Protein 1I1H (pdb70)

Sequence (209 aa):
PEYDYIRDGNAIYERSFAIIRAEADLSRFSEEEADLAVRMVHACGSVEATRQFVFSPDFVSSARAALKAGAPILCDAEMVAHGVTRARLPAGNEVICTLRDPRTPALAAEIGNTRSAAALKLWSERLAGSVVAIGNAPTALFFLLEMLRDGAPKPAAILGMPVGFVGAAESKDALAENSYGVPFAIVRGRLGGSAMTAAALNSLARPGL

Organism: Sinorhizobium sp. (NCBI:txid42445)

Foldseek 3Di:
DDDDDDDDVVVVLVVLLVVLVVPADCPVDDPQVVLLLSLLCSLVVNSCLSVQKDWFPCQLVLALVQQQVQAAEEELDVLLLVLADCVLGNPSHHHHHCLVPPCQVVLCVVVPHHSSQSSCVVCQPRQAQHEYFYQADLSNLVSVQVCLVVPGHHYSEYELQHAADPRSQVSVVVCVVCVNPHIYIYRHDRGGHSSSRSSSVSCSRHNDD

Secondary structure (DSSP, 8-state):
--------HHHHHHHHHHHHHHHS--SSS-HHHHHHHHHHHHHHT-SSGGGTEEE-TTHHHHHHHHTTTT--EEESSHHHHTTS-GGG-TT---EE--TT-TTHHHHHHHHTS-HHHHGGGGGTTS-TT-EEEESS-HHHHHHHHHHHHTT----SEEEE----SSSHHHHHHHHHH--TT---EEE-SS---HHHHHHHHHHHTSS--

B-factor: mean 17.95, std 9.75, range [0.66, 62.28]

Radius of gyration: 16.97 Å; Cα contacts (8 Å, |Δi|>4): 438; chains: 1; bounding box: 49×36×52 Å

Structure (mmCIF, N/CA/C/O backbone):
data_1I1H
#
_entry.id   1I1H
#
_cell.length_a   90.100
_cell.length_b   36.600
_cell.length_c   60.300
_cell.angle_alpha   90.00
_cell.angle_beta   113.80
_cell.angle_gamma   90.00
#
_symmetry.space_group_name_H-M   'C 1 2 1'
#
loop_
_entity.id
_entity.type
_entity.pdbx_description
1 polymer 'PRECORRIN-8X METHYLMUTASE'
2 non-polymer 'HYDROGENOBYRINIC ACID'
3 water water
#
loop_
_atom_site.group_PDB
_atom_site.id
_atom_site.type_symbol
_atom_site.label_atom_id
_atom_site.label_alt_id
_atom_site.label_comp_id
_atom_site.label_asym_id
_atom_site.label_entity_id
_atom_site.label_seq_id
_atom_site.pdbx_PDB_ins_code
_atom_site.Cartn_x
_atom_site.Cartn_y
_atom_site.Cartn_z
_atom_site.occupancy
_atom_site.B_iso_or_equiv
_atom_site.auth_seq_id
_atom_site.auth_comp_id
_atom_site.auth_asym_id
_atom_site.auth_atom_id
_atom_site.pdbx_PDB_model_num
ATOM 1 N N . PRO A 1 11 ? 65.119 18.502 25.225 1.00 33.75 2 PRO A N 1
ATOM 2 C CA . PRO A 1 11 ? 65.587 17.720 24.077 1.00 31.35 2 PRO A CA 1
ATOM 3 C C . PRO A 1 11 ? 66.416 18.543 23.091 1.00 29.45 2 PRO A C 1
ATOM 4 O O . PRO A 1 11 ? 66.480 19.770 23.161 1.00 27.55 2 PRO A O 1
ATOM 8 N N . GLU A 1 12 ? 67.049 17.848 22.166 1.00 29.32 3 GLU A N 1
ATOM 9 C CA . GLU A 1 12 ? 67.835 18.510 21.157 1.00 31.34 3 GLU A CA 1
ATOM 10 C C . GLU A 1 12 ? 67.329 17.993 19.826 1.00 26.11 3 GLU A C 1
ATOM 11 O O . GLU A 1 12 ? 67.539 16.822 19.502 1.00 30.47 3 GLU A O 1
ATOM 17 N N . TYR A 1 13 ? 66.660 18.855 19.062 1.00 18.41 4 TYR A N 1
ATOM 18 C CA . TYR A 1 13 ? 66.122 18.461 17.768 1.00 16.91 4 TYR A CA 1
ATOM 19 C C . TYR A 1 13 ? 67.131 18.525 16.631 1.00 14.69 4 TYR A C 1
ATOM 20 O O . TYR A 1 13 ? 67.688 19.573 16.368 1.00 15.18 4 TYR A O 1
ATOM 29 N N . ASP A 1 14 ? 67.340 17.405 15.946 1.00 17.36 5 ASP A N 1
ATOM 30 C CA . ASP A 1 14 ? 68.293 17.333 14.838 1.00 25.97 5 ASP A CA 1
ATOM 31 C C . ASP A 1 14 ? 67.630 17.355 13.439 1.00 25.22 5 ASP A C 1
ATOM 32 O O . ASP A 1 14 ? 67.991 16.581 12.545 1.00 29.89 5 ASP A O 1
ATOM 37 N N . TYR A 1 15 ? 66.686 18.271 13.240 1.00 20.62 6 TYR A N 1
ATOM 38 C CA . TYR A 1 15 ? 65.979 18.362 11.966 1.00 15.20 6 TYR A CA 1
ATOM 39 C C . TYR A 1 15 ? 66.611 19.309 10.947 1.00 16.28 6 TYR A C 1
ATOM 40 O O . TYR A 1 15 ? 67.333 20.236 11.311 1.00 17.21 6 TYR A O 1
ATOM 49 N N . ILE A 1 16 ? 66.299 19.083 9.671 1.00 18.53 7 ILE A N 1
ATOM 50 C CA . ILE A 1 16 ? 66.811 19.912 8.577 1.00 13.19 7 ILE A CA 1
ATOM 51 C C . ILE A 1 16 ? 66.118 21.278 8.534 1.00 14.20 7 ILE A C 1
ATOM 52 O O . ILE A 1 16 ? 64.893 21.372 8.556 1.00 14.81 7 ILE A O 1
ATOM 57 N N . ARG A 1 17 ? 66.924 22.327 8.445 1.00 13.78 8 ARG A N 1
ATOM 58 C CA . ARG A 1 17 ? 66.453 23.701 8.415 1.00 17.24 8 ARG A CA 1
ATOM 59 C C . ARG A 1 17 ? 66.714 24.400 7.079 1.00 19.31 8 ARG A C 1
ATOM 60 O O . ARG A 1 17 ? 66.724 25.625 7.026 1.00 22.74 8 ARG A O 1
ATOM 68 N N . ASP A 1 18 ? 66.929 23.643 6.009 1.00 19.59 9 ASP A N 1
ATOM 69 C CA . ASP A 1 18 ? 67.198 24.235 4.698 1.00 18.83 9 ASP A CA 1
ATOM 70 C C . ASP A 1 18 ? 66.163 23.780 3.686 1.00 16.13 9 ASP A C 1
ATOM 71 O O . ASP A 1 18 ? 66.204 22.651 3.210 1.00 14.39 9 ASP A O 1
ATOM 76 N N . GLY A 1 19 ? 65.240 24.678 3.363 1.00 14.06 10 GLY A N 1
ATOM 77 C CA . GLY A 1 19 ? 64.182 24.391 2.407 1.00 19.82 10 GLY A CA 1
ATOM 78 C C . GLY A 1 19 ? 64.595 23.723 1.095 1.00 20.89 10 GLY A C 1
ATOM 79 O O . GLY A 1 19 ? 63.962 22.732 0.678 1.00 18.09 10 GLY A O 1
ATOM 80 N N . ASN A 1 20 ? 65.631 24.238 0.429 1.00 15.66 11 ASN A N 1
ATOM 81 C CA . ASN A 1 20 ? 66.042 23.625 -0.827 1.00 14.05 11 ASN A CA 1
ATOM 82 C C . ASN A 1 20 ? 66.578 22.243 -0.534 1.00 11.78 11 ASN A C 1
ATOM 83 O O . ASN A 1 20 ? 66.425 21.323 -1.336 1.00 10.53 11 ASN A O 1
ATOM 88 N N . ALA A 1 21 ? 67.202 22.082 0.622 1.00 12.11 12 ALA A N 1
ATOM 89 C CA . ALA A 1 21 ? 67.686 20.762 0.981 1.00 15.37 12 ALA A CA 1
ATOM 90 C C . ALA A 1 21 ? 66.406 19.931 1.098 1.00 14.52 12 ALA A C 1
ATOM 91 O O . ALA A 1 21 ? 66.249 18.888 0.451 1.00 13.66 12 ALA A O 1
ATOM 93 N N . ILE A 1 22 ? 65.476 20.434 1.902 1.00 15.09 13 ILE A N 1
ATOM 94 C CA . ILE A 1 22 ? 64.196 19.773 2.101 1.00 16.69 13 ILE A CA 1
ATOM 95 C C . ILE A 1 22 ? 63.566 19.447 0.759 1.00 21.17 13 ILE A C 1
ATOM 96 O O . ILE A 1 22 ? 63.083 18.323 0.541 1.00 19.34 13 ILE A O 1
ATOM 101 N N . TYR A 1 23 ? 63.567 20.449 -0.129 1.00 23.75 14 TYR A N 1
ATOM 102 C CA . TYR A 1 23 ? 63.001 20.324 -1.476 1.00 23.81 14 TYR A CA 1
ATOM 103 C C . TYR A 1 23 ? 63.705 19.243 -2.246 1.00 24.18 14 TYR A C 1
ATOM 104 O O . TYR A 1 23 ? 63.055 18.417 -2.886 1.00 22.54 14 TYR A O 1
ATOM 113 N N . GLU A 1 24 ? 65.035 19.244 -2.169 1.00 20.83 15 GLU A N 1
ATOM 114 C CA . GLU A 1 24 ? 65.846 18.242 -2.848 1.00 18.79 15 GLU A CA 1
ATOM 115 C C . GLU A 1 24 ? 65.539 16.796 -2.420 1.00 15.01 15 GLU A C 1
ATOM 116 O O . GLU A 1 24 ? 65.348 15.937 -3.276 1.00 23.20 15 GLU A O 1
ATOM 122 N N . ARG A 1 25 ? 65.478 16.538 -1.112 1.00 11.13 16 ARG A N 1
ATOM 123 C CA . ARG A 1 25 ? 65.187 15.201 -0.579 1.00 11.15 16 ARG A CA 1
ATOM 124 C C . ARG A 1 25 ? 63.680 14.843 -0.621 1.00 9.62 16 ARG A C 1
ATOM 125 O O . ARG A 1 25 ? 63.323 13.647 -0.545 1.00 7.94 16 ARG A O 1
ATOM 133 N N . SER A 1 26 ? 62.817 15.870 -0.727 1.00 6.66 17 SER A N 1
ATOM 134 C CA . SER A 1 26 ? 61.359 15.674 -0.821 1.00 10.76 17 SER A CA 1
ATOM 135 C C . SER A 1 26 ? 61.046 15.098 -2.196 1.00 13.34 17 SER A C 1
ATOM 136 O O . SER A 1 26 ? 60.515 13.990 -2.309 1.00 9.49 17 SER A O 1
ATOM 139 N N . PHE A 1 27 ? 61.369 15.866 -3.237 1.00 14.18 18 PHE A N 1
ATOM 140 C CA . PHE A 1 27 ? 61.177 15.413 -4.613 1.00 15.25 18 PHE A CA 1
ATOM 141 C C . PHE A 1 27 ? 61.945 14.089 -4.791 1.00 15.92 18 PHE A C 1
ATOM 142 O O . PHE A 1 27 ? 61.489 13.164 -5.460 1.00 18.24 18 PHE A O 1
ATOM 150 N N . ALA A 1 28 ? 63.116 14.003 -4.179 1.00 15.32 19 ALA A N 1
ATOM 151 C CA . ALA A 1 28 ? 63.898 12.776 -4.237 1.00 17.18 19 ALA A CA 1
ATOM 152 C C . ALA A 1 28 ? 63.089 11.584 -3.671 1.00 16.69 19 ALA A C 1
ATOM 153 O O . ALA A 1 28 ? 62.863 10.602 -4.388 1.00 17.75 19 ALA A O 1
ATOM 155 N N . ILE A 1 29 ? 62.661 11.658 -2.406 1.00 12.53 20 ILE A N 1
ATOM 156 C CA . ILE A 1 29 ? 61.882 10.562 -1.816 1.00 14.93 20 ILE A CA 1
ATOM 157 C C . ILE A 1 29 ? 60.722 10.145 -2.747 1.00 17.30 20 ILE A C 1
ATOM 158 O O . ILE A 1 29 ? 60.500 8.947 -3.024 1.00 15.37 20 ILE A O 1
ATOM 163 N N . ILE A 1 30 ? 59.976 11.142 -3.220 1.00 17.73 21 ILE A N 1
ATOM 164 C CA . ILE A 1 30 ? 58.832 10.895 -4.092 1.00 17.81 21 ILE A CA 1
ATOM 165 C C . ILE A 1 30 ? 59.198 10.100 -5.355 1.00 18.91 21 ILE A C 1
ATOM 166 O O . ILE A 1 30 ? 58.634 9.038 -5.603 1.00 20.85 21 ILE A O 1
ATOM 171 N N . ARG A 1 31 ? 60.134 10.630 -6.148 1.00 18.48 22 ARG A N 1
ATOM 172 C CA . ARG A 1 31 ? 60.579 9.995 -7.395 1.00 15.63 22 ARG A CA 1
ATOM 173 C C . ARG A 1 31 ? 60.906 8.557 -7.114 1.00 15.03 22 ARG A C 1
ATOM 174 O O . ARG A 1 31 ? 60.648 7.651 -7.926 1.00 16.44 22 ARG A O 1
ATOM 182 N N . ALA A 1 32 ? 61.482 8.375 -5.936 1.00 17.01 23 ALA A N 1
ATOM 183 C CA . ALA A 1 32 ? 61.894 7.076 -5.466 1.00 13.18 23 ALA A CA 1
ATOM 184 C C . ALA A 1 32 ? 60.706 6.189 -5.111 1.00 15.26 23 ALA A C 1
ATOM 185 O O . ALA A 1 32 ? 60.832 4.965 -5.069 1.00 18.20 23 ALA A O 1
ATOM 187 N N . GLU A 1 33 ? 59.548 6.793 -4.886 1.00 11.87 24 GLU A N 1
ATOM 188 C CA . GLU A 1 33 ? 58.378 6.021 -4.507 1.00 13.75 24 GLU A CA 1
ATOM 189 C C . GLU A 1 33 ? 57.216 5.987 -5.511 1.00 14.23 24 GLU A C 1
ATOM 190 O O . GLU A 1 33 ? 56.593 4.946 -5.714 1.00 14.00 24 GLU A O 1
ATOM 196 N N . ALA A 1 34 ? 56.915 7.111 -6.142 1.00 15.38 25 ALA A N 1
ATOM 197 C CA . ALA A 1 34 ? 55.811 7.129 -7.088 1.00 17.02 25 ALA A CA 1
ATOM 198 C C . ALA A 1 34 ? 56.177 6.488 -8.412 1.00 17.73 25 ALA A C 1
ATOM 199 O O . ALA A 1 34 ? 57.267 6.695 -8.936 1.00 21.24 25 ALA A O 1
ATOM 201 N N . ASP A 1 35 ? 55.254 5.701 -8.948 1.00 20.81 26 ASP A N 1
ATOM 202 C CA . ASP A 1 35 ? 55.438 5.042 -10.240 1.00 25.78 26 ASP A CA 1
ATOM 203 C C . ASP A 1 35 ? 54.979 6.061 -11.287 1.00 21.56 26 ASP A C 1
ATOM 204 O O . ASP A 1 35 ? 53.789 6.345 -11.384 1.00 22.88 26 ASP A O 1
ATOM 209 N N . LEU A 1 36 ? 55.914 6.613 -12.059 1.00 15.72 27 LEU A N 1
ATOM 210 C CA . LEU A 1 36 ? 55.583 7.616 -13.078 1.00 14.78 27 LEU A CA 1
ATOM 211 C C . LEU A 1 36 ? 55.867 7.173 -14.505 1.00 13.42 27 LEU A C 1
ATOM 212 O O . LEU A 1 36 ? 56.260 7.991 -15.322 1.00 11.20 27 LEU A O 1
ATOM 217 N N . SER A 1 37 ? 55.644 5.907 -14.825 1.00 18.35 28 SER A N 1
ATOM 218 C CA . SER A 1 37 ? 55.962 5.425 -16.161 1.00 23.39 28 SER A CA 1
ATOM 219 C C . SER A 1 37 ? 55.152 5.955 -17.344 1.00 25.65 28 SER A C 1
ATOM 220 O O . SER A 1 37 ? 55.727 6.442 -18.327 1.00 25.91 28 SER A O 1
ATOM 223 N N . ARG A 1 38 ? 53.832 5.870 -17.262 1.00 25.25 29 ARG A N 1
ATOM 224 C CA . ARG A 1 38 ? 53.008 6.316 -18.371 1.00 29.80 29 ARG A CA 1
ATOM 225 C C . ARG A 1 38 ? 53.044 7.821 -18.580 1.00 30.83 29 ARG A C 1
ATOM 226 O O . ARG A 1 38 ? 52.546 8.330 -19.584 1.00 34.21 29 ARG A O 1
ATOM 234 N N . PHE A 1 39 ? 53.629 8.542 -17.637 1.00 26.94 30 PHE A N 1
ATOM 235 C CA . PHE A 1 39 ? 53.687 9.985 -17.770 1.00 24.23 30 PHE A CA 1
ATOM 236 C C . PHE A 1 39 ? 54.793 10.497 -18.700 1.00 22.46 30 PHE A C 1
ATOM 237 O O . PHE A 1 39 ? 55.906 9.953 -18.772 1.00 24.32 30 PHE A O 1
ATOM 245 N N . SER A 1 40 ? 54.432 11.562 -19.412 1.00 20.32 31 SER A N 1
ATOM 246 C CA . SER A 1 40 ? 55.298 12.253 -20.335 1.00 15.28 31 SER A CA 1
ATOM 247 C C . SER A 1 40 ? 56.377 12.928 -19.519 1.00 16.37 31 SER A C 1
ATOM 248 O O . SER A 1 40 ? 56.116 13.553 -18.501 1.00 11.72 31 SER A O 1
ATOM 251 N N . GLU A 1 41 ? 57.604 12.795 -19.975 1.00 24.37 32 GLU A N 1
ATOM 252 C CA . GLU A 1 41 ? 58.712 13.395 -19.266 1.00 31.07 32 GLU A CA 1
ATOM 253 C C . GLU A 1 41 ? 58.311 14.756 -18.704 1.00 30.21 32 GLU A C 1
ATOM 254 O O . GLU A 1 41 ? 58.838 15.180 -17.6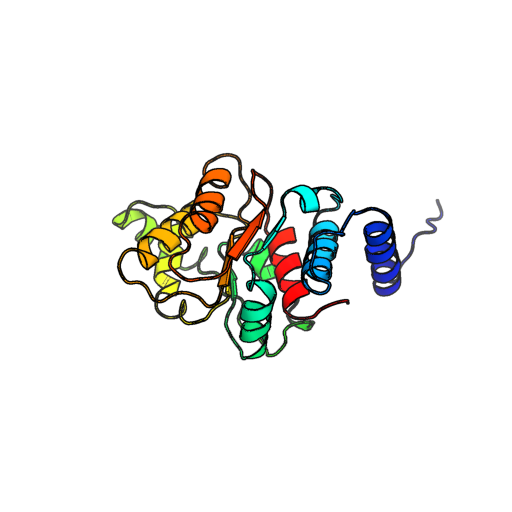85 1.00 31.40 32 GLU A O 1
ATOM 260 N N . GLU A 1 42 ? 57.365 15.426 -19.355 1.00 31.16 33 GLU A N 1
ATOM 261 C CA . GLU A 1 42 ? 56.916 16.731 -18.886 1.00 30.52 33 GLU A CA 1
ATOM 262 C C . GLU A 1 42 ? 55.738 16.617 -17.926 1.00 27.26 33 GLU A C 1
ATOM 263 O O . GLU A 1 42 ? 55.621 17.398 -16.989 1.00 28.08 33 GLU A O 1
ATOM 269 N N . GLU A 1 43 ? 54.857 15.652 -18.163 1.00 24.62 34 GLU A N 1
ATOM 270 C CA . GLU A 1 43 ? 53.690 15.469 -17.309 1.00 20.82 34 GLU A CA 1
ATOM 271 C C . GLU A 1 43 ? 54.188 14.980 -15.953 1.00 21.31 34 GLU A C 1
ATOM 272 O O . GLU A 1 43 ? 53.638 15.323 -14.905 1.00 12.27 34 GLU A O 1
ATOM 278 N N . ALA A 1 44 ? 55.251 14.181 -15.986 1.00 25.63 35 ALA A N 1
ATOM 279 C CA . ALA A 1 44 ? 55.828 13.621 -14.774 1.00 25.69 35 ALA A CA 1
ATOM 280 C C . ALA A 1 44 ? 56.032 14.721 -13.751 1.00 23.41 35 ALA A C 1
ATOM 281 O O . ALA A 1 44 ? 55.539 14.636 -12.633 1.00 22.55 35 ALA A O 1
ATOM 283 N N . ASP A 1 45 ? 56.770 15.751 -14.154 1.00 22.68 36 ASP A N 1
ATOM 284 C CA . ASP A 1 45 ? 57.039 16.895 -13.309 1.00 22.63 36 ASP A CA 1
ATOM 285 C C . ASP A 1 45 ? 55.716 17.157 -12.593 1.00 23.98 36 ASP A C 1
ATOM 286 O O . ASP A 1 45 ? 55.631 17.020 -11.373 1.00 28.20 36 ASP A O 1
ATOM 291 N N . LEU A 1 46 ? 54.681 17.491 -13.367 1.00 18.09 37 LEU A N 1
ATOM 292 C CA . LEU A 1 46 ? 53.335 17.733 -12.836 1.00 13.70 37 LEU A CA 1
ATOM 293 C C . LEU A 1 46 ? 52.996 16.686 -11.772 1.00 14.69 37 LEU A C 1
ATOM 294 O O . LEU A 1 46 ? 52.690 17.000 -10.631 1.00 15.99 37 LEU A O 1
ATOM 299 N N . ALA A 1 47 ? 53.052 15.431 -12.161 1.00 12.18 38 ALA A N 1
ATOM 300 C CA . ALA A 1 47 ? 52.730 14.375 -11.233 1.00 19.68 38 ALA A CA 1
ATOM 301 C C . ALA A 1 47 ? 53.429 14.485 -9.870 1.00 20.29 38 ALA A C 1
ATOM 302 O O . ALA A 1 47 ? 52.758 14.491 -8.822 1.00 22.68 38 ALA A O 1
ATOM 304 N N . VAL A 1 48 ? 54.761 14.594 -9.891 1.00 17.02 39 VAL A N 1
ATOM 305 C CA . VAL A 1 48 ? 55.570 14.651 -8.666 1.00 15.77 39 VAL A CA 1
ATOM 306 C C . VAL A 1 48 ? 55.327 15.829 -7.714 1.00 16.26 39 VAL A C 1
ATOM 307 O O . VAL A 1 48 ? 55.378 15.644 -6.521 1.00 15.22 39 VAL A O 1
ATOM 311 N N . ARG A 1 49 ? 55.071 17.032 -8.200 1.00 15.67 40 ARG A N 1
ATOM 312 C CA . ARG A 1 49 ? 54.794 18.129 -7.274 1.00 16.19 40 ARG A CA 1
ATOM 313 C C . ARG A 1 49 ? 53.398 17.904 -6.712 1.00 9.70 40 ARG A C 1
ATOM 314 O O . ARG A 1 49 ? 53.127 18.192 -5.538 1.00 8.38 40 ARG A O 1
ATOM 322 N N . MET A 1 50 ? 52.499 17.441 -7.583 1.00 10.00 41 MET A N 1
ATOM 323 C CA . MET A 1 50 ? 51.101 17.186 -7.208 1.00 12.62 41 MET A CA 1
ATOM 324 C C . MET A 1 50 ? 51.138 16.251 -6.027 1.00 13.03 41 MET A C 1
ATOM 325 O O . MET A 1 50 ? 50.469 16.466 -5.012 1.00 5.68 41 MET A O 1
ATOM 330 N N . VAL A 1 51 ? 51.946 15.210 -6.199 1.00 14.19 42 VAL A N 1
ATOM 331 C CA . VAL A 1 51 ? 52.158 14.208 -5.192 1.00 11.12 42 VAL A CA 1
ATOM 332 C C . VAL A 1 51 ? 52.849 14.920 -4.044 1.00 9.01 42 VAL A C 1
ATOM 333 O O . VAL A 1 51 ? 52.576 14.662 -2.864 1.00 4.36 42 VAL A O 1
ATOM 337 N N . HIS A 1 52 ? 53.746 15.832 -4.383 1.00 10.11 43 HIS A N 1
ATOM 338 C CA . HIS A 1 52 ? 54.464 16.550 -3.340 1.00 8.24 43 HIS A CA 1
ATOM 339 C C . HIS A 1 52 ? 53.457 17.251 -2.502 1.00 2.08 43 HIS A C 1
ATOM 340 O O . HIS A 1 52 ? 53.291 16.919 -1.355 1.00 3.95 43 HIS A O 1
ATOM 347 N N . ALA A 1 53 ? 52.759 18.204 -3.108 1.00 5.55 44 ALA A N 1
ATOM 348 C CA . ALA A 1 53 ? 51.754 19.003 -2.398 1.00 11.51 44 ALA A CA 1
ATOM 349 C C . ALA A 1 53 ? 50.769 18.216 -1.529 1.00 13.20 44 ALA A C 1
ATOM 350 O O . ALA A 1 53 ? 50.283 18.747 -0.506 1.00 6.11 44 ALA A O 1
ATOM 352 N N . CYS A 1 54 ? 50.483 16.965 -1.908 1.00 12.70 45 CYS A N 1
ATOM 353 C CA . CYS A 1 54 ? 49.530 16.188 -1.126 1.00 11.23 45 CYS A CA 1
ATOM 354 C C . CYS A 1 54 ? 50.124 15.129 -0.188 1.00 16.28 45 CYS A C 1
ATOM 355 O O . CYS A 1 54 ? 49.473 14.719 0.771 1.00 19.60 45 CYS A O 1
ATOM 358 N N . GLY A 1 55 ? 51.353 14.700 -0.440 1.00 15.19 46 GLY A N 1
ATOM 359 C CA . GLY A 1 55 ? 51.945 13.719 0.437 1.00 19.23 46 GLY A CA 1
ATOM 360 C C . GLY A 1 55 ? 51.455 12.325 0.136 1.00 22.46 46 GLY A C 1
ATOM 361 O O . GLY A 1 55 ? 51.748 11.373 0.863 1.00 24.77 46 GLY A O 1
ATOM 362 N N . SER A 1 56 ? 50.692 12.212 -0.942 1.00 22.29 47 SER A N 1
ATOM 363 C CA . SER A 1 56 ? 50.150 10.934 -1.388 1.00 20.49 47 SER A CA 1
ATOM 364 C C . SER A 1 56 ? 50.823 10.563 -2.687 1.00 19.77 47 SER A C 1
ATOM 365 O O . SER A 1 56 ? 50.671 11.244 -3.692 1.00 18.54 47 SER A O 1
ATOM 368 N N . VAL A 1 57 ? 51.566 9.469 -2.648 1.00 19.62 48 VAL A N 1
ATOM 369 C CA . VAL A 1 57 ? 52.291 8.970 -3.797 1.00 17.06 48 VAL A CA 1
ATOM 370 C C . VAL A 1 57 ? 51.360 8.305 -4.823 1.00 22.76 48 VAL A C 1
ATOM 371 O O . VAL A 1 57 ? 51.685 8.200 -5.998 1.00 23.73 48 VAL A O 1
ATOM 375 N N . GLU A 1 58 ? 50.174 7.921 -4.374 1.00 22.82 49 GLU A N 1
ATOM 376 C CA . GLU A 1 58 ? 49.183 7.256 -5.209 1.00 24.46 49 GLU A CA 1
ATOM 377 C C . GLU A 1 58 ? 48.293 8.133 -6.065 1.00 23.11 49 GLU A C 1
ATOM 378 O O . GLU A 1 58 ? 47.766 7.651 -7.060 1.00 18.91 49 GLU A O 1
ATOM 384 N N . ALA A 1 59 ? 48.090 9.391 -5.670 1.00 20.02 50 ALA A N 1
ATOM 385 C CA . ALA A 1 59 ? 47.211 10.285 -6.426 1.00 14.24 50 ALA A CA 1
ATOM 386 C C . ALA A 1 59 ? 47.439 10.039 -7.908 1.00 12.46 50 ALA A C 1
ATOM 387 O O . ALA A 1 59 ? 46.489 9.956 -8.695 1.00 8.49 50 ALA A O 1
ATOM 389 N N . THR A 1 60 ? 48.721 9.905 -8.256 1.00 10.67 51 THR A N 1
ATOM 390 C CA . THR A 1 60 ? 49.170 9.648 -9.619 1.00 12.79 51 THR A CA 1
ATOM 391 C C . THR A 1 60 ? 48.229 8.674 -10.336 1.00 15.33 51 THR A C 1
ATOM 392 O O . THR A 1 60 ? 48.029 8.767 -11.567 1.00 12.50 51 THR A O 1
ATOM 396 N N . ARG A 1 61 ? 47.682 7.739 -9.549 1.00 14.39 52 ARG A N 1
ATOM 397 C CA . ARG A 1 61 ? 46.767 6.714 -10.032 1.00 18.18 52 ARG A CA 1
ATOM 398 C C . ARG A 1 61 ? 45.585 7.335 -10.749 1.00 18.96 52 ARG A C 1
ATOM 399 O O . ARG A 1 61 ? 45.080 6.774 -11.723 1.00 20.62 52 ARG A O 1
ATOM 407 N N . GLN A 1 62 ? 45.149 8.495 -10.268 1.00 19.09 53 GLN A N 1
ATOM 408 C CA . GLN A 1 62 ? 43.996 9.180 -10.840 1.00 16.64 53 GLN A CA 1
ATOM 409 C C . GLN A 1 62 ? 44.308 10.307 -11.840 1.00 15.92 53 GLN A C 1
ATOM 410 O O . GLN A 1 62 ? 43.443 10.717 -12.612 1.00 9.04 53 GLN A O 1
ATOM 416 N N . PHE A 1 63 ? 45.543 10.798 -11.841 1.00 17.47 54 PHE A N 1
ATOM 417 C CA . PHE A 1 63 ? 45.930 11.870 -12.753 1.00 17.91 54 PHE A CA 1
ATOM 418 C C . PHE A 1 63 ? 45.587 11.499 -14.205 1.00 16.04 54 PHE A C 1
ATOM 419 O O . PHE A 1 63 ? 45.726 10.342 -14.621 1.00 17.05 54 PHE A O 1
ATOM 427 N N . VAL A 1 64 ? 45.145 12.479 -14.980 1.00 16.36 55 VAL A N 1
ATOM 428 C CA . VAL A 1 64 ? 44.777 12.232 -16.363 1.00 15.76 55 VAL A CA 1
ATOM 429 C C . VAL A 1 64 ? 44.908 13.506 -17.175 1.00 17.97 55 VAL A C 1
ATOM 430 O O . VAL A 1 64 ? 44.183 14.478 -16.928 1.00 20.39 55 VAL A O 1
ATOM 434 N N . PHE A 1 65 ? 45.817 13.504 -18.149 1.00 13.79 56 PHE A N 1
ATOM 435 C CA . PHE A 1 65 ? 46.040 14.689 -18.984 1.00 10.56 56 PHE A CA 1
ATOM 436 C C . PHE A 1 65 ? 45.712 14.453 -20.468 1.00 4.00 56 PHE A C 1
ATOM 437 O O . PHE A 1 65 ? 46.225 13.522 -21.080 1.00 4.39 56 PHE A O 1
ATOM 445 N N . SER A 1 66 ? 44.855 15.294 -21.044 1.00 2.96 57 SER A N 1
ATOM 446 C CA . SER A 1 66 ? 44.500 15.181 -22.456 1.00 1.72 57 SER A CA 1
ATOM 447 C C . SER A 1 66 ? 45.783 15.333 -23.256 1.00 3.23 57 SER A C 1
ATOM 448 O O . SER A 1 66 ? 46.611 16.182 -22.936 1.00 4.48 57 SER A O 1
ATOM 451 N N . PRO A 1 67 ? 45.949 14.536 -24.323 1.00 4.04 58 PRO A N 1
ATOM 452 C CA . PRO A 1 67 ? 47.112 14.521 -25.208 1.00 7.44 58 PRO A CA 1
ATOM 453 C C . PRO A 1 67 ? 48.015 15.735 -25.180 1.00 13.47 58 PRO A C 1
ATOM 454 O O . PRO A 1 67 ? 49.228 15.611 -25.004 1.00 12.69 58 PRO A O 1
ATOM 458 N N . ASP A 1 68 ? 47.413 16.909 -25.357 1.00 19.35 59 ASP A N 1
ATOM 459 C CA . ASP A 1 68 ? 48.173 18.140 -25.389 1.00 20.23 59 ASP A CA 1
ATOM 460 C C . ASP A 1 68 ? 47.992 19.112 -24.241 1.00 21.73 59 ASP A C 1
ATOM 461 O O . ASP A 1 68 ? 48.478 20.229 -24.310 1.00 21.26 59 ASP A O 1
ATOM 466 N N . PHE A 1 69 ? 47.336 18.688 -23.169 1.00 22.29 60 PHE A N 1
ATOM 467 C CA . PHE A 1 69 ? 47.128 19.583 -22.025 1.00 25.67 60 PHE A CA 1
ATOM 468 C C . PHE A 1 69 ? 48.371 20.332 -21.568 1.00 14.87 60 PHE A C 1
ATOM 469 O O . PHE A 1 69 ? 48.383 21.564 -21.572 1.00 13.28 60 PHE A O 1
ATOM 477 N N . VAL A 1 70 ? 49.389 19.590 -21.137 1.00 7.08 61 VAL A N 1
ATOM 478 C CA . VAL A 1 70 ? 50.629 20.208 -20.688 1.00 4.18 61 VAL A CA 1
ATOM 479 C C . VAL A 1 70 ? 51.162 21.142 -21.761 1.00 3.11 61 VAL A C 1
ATOM 480 O O . VAL A 1 70 ? 51.256 22.353 -21.556 1.00 0.66 61 VAL A O 1
ATOM 484 N N . SER A 1 71 ? 51.477 20.590 -22.923 1.00 9.49 62 SER A N 1
ATOM 485 C CA . SER A 1 71 ? 52.015 21.399 -24.008 1.00 11.95 62 SER A CA 1
ATOM 486 C C . SER A 1 71 ? 51.254 22.710 -24.222 1.00 13.80 62 SER A C 1
ATOM 487 O O . SER A 1 71 ? 51.825 23.784 -24.053 1.00 12.30 62 SER A O 1
ATOM 490 N N . SER A 1 72 ? 49.970 22.626 -24.581 1.00 10.63 63 SER A N 1
ATOM 491 C CA . SER A 1 72 ? 49.199 23.837 -24.825 1.00 10.97 63 SER A CA 1
ATOM 492 C C . SER A 1 72 ? 49.002 24.792 -23.638 1.00 5.61 63 SER A C 1
ATOM 493 O O . SER A 1 72 ? 48.934 26.006 -23.866 1.00 6.21 63 SER A O 1
ATOM 496 N N . ALA A 1 73 ? 48.925 24.298 -22.399 1.00 6.37 64 ALA A N 1
ATOM 497 C CA . ALA A 1 73 ? 48.801 25.219 -21.242 1.00 7.98 64 ALA A CA 1
ATOM 498 C C . ALA A 1 73 ? 50.185 25.808 -20.913 1.00 10.47 64 ALA A C 1
ATOM 499 O O . ALA A 1 73 ? 50.332 27.009 -20.693 1.00 14.11 64 ALA A O 1
ATOM 501 N N . ARG A 1 74 ? 51.199 24.951 -20.864 1.00 15.01 65 ARG A N 1
ATOM 502 C CA . ARG A 1 74 ? 52.561 25.403 -20.602 1.00 14.34 65 ARG A CA 1
ATOM 503 C C . ARG A 1 74 ? 52.901 26.348 -21.771 1.00 15.69 65 ARG A C 1
ATOM 504 O O . ARG A 1 74 ? 53.699 27.279 -21.650 1.00 13.26 65 ARG A O 1
ATOM 512 N N . ALA A 1 75 ? 52.254 26.100 -22.906 1.00 20.23 66 ALA A N 1
ATOM 513 C CA . ALA A 1 75 ? 52.440 26.905 -24.109 1.00 17.39 66 ALA A CA 1
ATOM 514 C C . ALA A 1 75 ? 51.885 28.281 -23.846 1.00 14.37 66 ALA A C 1
ATOM 515 O O . ALA A 1 75 ? 52.553 29.290 -24.079 1.00 17.29 66 ALA A O 1
ATOM 517 N N . ALA A 1 76 ? 50.646 28.296 -23.360 1.00 14.10 67 ALA A N 1
ATOM 518 C CA . ALA A 1 76 ? 49.920 29.524 -23.029 1.00 18.51 67 ALA A CA 1
ATOM 519 C C . ALA A 1 76 ? 50.426 30.230 -21.770 1.00 21.13 67 ALA A C 1
ATOM 520 O O . ALA A 1 76 ? 50.589 31.446 -21.758 1.00 20.79 67 ALA A O 1
ATOM 522 N N . LEU A 1 77 ? 50.665 29.460 -20.713 1.00 22.26 68 LEU A N 1
ATOM 523 C CA . LEU A 1 77 ? 51.117 30.022 -19.444 1.00 23.25 68 LEU A CA 1
ATOM 524 C C . LEU A 1 77 ? 52.470 30.659 -19.672 1.00 25.03 68 LEU A C 1
ATOM 525 O O . LEU A 1 77 ? 52.983 31.427 -18.845 1.00 22.20 68 LEU A O 1
ATOM 530 N N . LYS A 1 78 ? 53.040 30.336 -20.825 1.00 24.49 69 LYS A N 1
ATOM 531 C CA . LYS A 1 78 ? 54.327 30.875 -21.212 1.00 26.62 69 LYS A CA 1
ATOM 532 C C . LYS A 1 78 ? 54.082 32.118 -22.080 1.00 27.99 69 LYS A C 1
ATOM 533 O O . LYS A 1 78 ? 54.800 33.101 -21.963 1.00 30.11 69 LYS A O 1
ATOM 539 N N . ALA A 1 79 ? 53.051 32.078 -22.927 1.00 26.01 70 ALA A N 1
ATOM 540 C CA . ALA A 1 79 ? 52.725 33.208 -23.806 1.00 21.50 70 ALA A CA 1
ATOM 541 C C . ALA A 1 79 ? 51.890 34.250 -23.121 1.00 18.31 70 ALA A C 1
ATOM 542 O O . ALA A 1 79 ? 51.322 35.095 -23.799 1.00 18.14 70 ALA A O 1
ATOM 544 N N . GLY A 1 80 ? 51.791 34.154 -21.791 1.00 15.14 71 GLY A N 1
ATOM 545 C CA . GLY A 1 80 ? 51.026 35.108 -21.005 1.00 8.70 71 GLY A CA 1
ATOM 546 C C . GLY A 1 80 ? 49.685 34.657 -20.451 1.00 9.39 71 GLY A C 1
ATOM 547 O O . GLY A 1 80 ? 49.238 35.152 -19.416 1.00 12.30 71 GLY A O 1
ATOM 548 N N . ALA A 1 81 ? 49.039 33.724 -21.144 1.00 9.07 72 ALA A N 1
ATOM 549 C CA . ALA A 1 81 ? 47.725 33.198 -20.768 1.00 8.68 72 ALA A CA 1
ATOM 550 C C . ALA A 1 81 ? 47.425 33.157 -19.240 1.00 11.70 72 ALA A C 1
ATOM 551 O O . ALA A 1 81 ? 48.190 32.602 -18.453 1.00 4.92 72 ALA A O 1
ATOM 553 N N . PRO A 1 82 ? 46.277 33.728 -18.826 1.00 11.38 73 PRO A N 1
ATOM 554 C CA . PRO A 1 82 ? 45.790 33.827 -17.440 1.00 10.08 73 PRO A CA 1
ATOM 555 C C . PRO A 1 82 ? 45.227 32.559 -16.835 1.00 13.65 73 PRO A C 1
ATOM 556 O O . PRO A 1 82 ? 44.512 31.827 -17.526 1.00 14.28 73 PRO A O 1
ATOM 560 N N . ILE A 1 83 ? 45.533 32.302 -15.555 1.00 13.69 74 ILE A N 1
ATOM 561 C CA . ILE A 1 83 ? 44.993 31.119 -14.860 1.00 14.19 74 ILE A CA 1
ATOM 562 C C . ILE A 1 83 ? 43.649 31.579 -14.257 1.00 14.33 74 ILE A C 1
ATOM 563 O O . ILE A 1 83 ? 43.557 32.674 -13.703 1.00 17.70 74 ILE A O 1
ATOM 568 N N . LEU A 1 84 ? 42.602 30.770 -14.380 1.00 13.68 75 LEU A N 1
ATOM 569 C CA . LEU A 1 84 ? 41.320 31.150 -13.809 1.00 12.51 75 LEU A CA 1
ATOM 570 C C . LEU A 1 84 ? 40.926 30.148 -12.748 1.00 12.74 75 LEU A C 1
ATOM 571 O O . LEU A 1 84 ? 40.280 29.145 -13.009 1.00 10.57 75 LEU A O 1
ATOM 576 N N . CYS A 1 85 ? 41.344 30.446 -11.530 1.00 16.30 76 CYS A N 1
ATOM 577 C CA . CYS A 1 85 ? 41.093 29.615 -10.362 1.00 14.37 76 CYS A CA 1
ATOM 578 C C . CYS A 1 85 ? 39.634 29.673 -9.900 1.00 13.66 76 CYS A C 1
ATOM 579 O O . CYS A 1 85 ? 39.009 30.744 -9.882 1.00 10.26 76 CYS A O 1
ATOM 582 N N . ASP A 1 86 ? 39.103 28.514 -9.519 1.00 11.74 77 ASP A N 1
ATOM 583 C CA . ASP A 1 86 ? 37.725 28.417 -9.026 1.00 11.41 77 ASP A CA 1
ATOM 584 C C . ASP A 1 86 ? 37.704 28.637 -7.513 1.00 16.33 77 ASP A C 1
ATOM 585 O O . ASP A 1 86 ? 36.665 28.895 -6.932 1.00 17.73 77 ASP A O 1
ATOM 590 N N . ALA A 1 87 ? 38.874 28.534 -6.886 1.00 20.84 78 ALA A N 1
ATOM 591 C CA . ALA A 1 87 ? 39.021 28.747 -5.443 1.00 23.04 78 ALA A CA 1
ATOM 592 C C . ALA A 1 87 ? 40.159 29.731 -5.198 1.00 23.15 78 ALA A C 1
ATOM 593 O O . ALA A 1 87 ? 40.842 30.136 -6.137 1.00 22.14 78 ALA A O 1
ATOM 595 N N . GLU A 1 88 ? 40.352 30.116 -3.937 1.00 21.05 79 GLU A N 1
ATOM 596 C CA . GLU A 1 88 ? 41.420 31.036 -3.562 1.00 21.54 79 GLU A CA 1
ATOM 597 C C . GLU A 1 88 ? 42.597 30.274 -2.953 1.00 18.58 79 GLU A C 1
ATOM 598 O O . GLU A 1 88 ? 43.737 30.753 -2.944 1.00 19.27 79 GLU A O 1
ATOM 604 N N . MET A 1 89 ? 42.320 29.087 -2.431 1.00 13.56 80 MET A N 1
ATOM 605 C CA . MET A 1 89 ? 43.380 28.269 -1.863 1.00 14.03 80 MET A CA 1
ATOM 606 C C . MET A 1 89 ? 44.330 28.038 -3.026 1.00 11.72 80 MET A C 1
ATOM 607 O O . MET A 1 89 ? 45.528 28.276 -2.918 1.00 8.99 80 MET A O 1
ATOM 612 N N . VAL A 1 90 ? 43.751 27.575 -4.141 1.00 14.68 81 VAL A N 1
ATOM 613 C CA . VAL A 1 90 ? 44.469 27.262 -5.387 1.00 14.48 81 VAL A CA 1
ATOM 614 C C . VAL A 1 90 ? 45.236 28.474 -5.853 1.00 11.73 81 VAL A C 1
ATOM 615 O O . VAL A 1 90 ? 46.429 28.387 -6.157 1.00 3.51 81 VAL A O 1
ATOM 619 N N . ALA A 1 91 ? 44.538 29.598 -5.914 1.00 9.94 82 ALA A N 1
ATOM 620 C CA . ALA A 1 91 ? 45.163 30.832 -6.324 1.00 14.16 82 ALA A CA 1
ATOM 621 C C . ALA A 1 91 ? 46.347 31.188 -5.417 1.00 16.21 82 ALA A C 1
ATOM 622 O O . ALA A 1 91 ? 47.356 31.708 -5.894 1.00 19.33 82 ALA A O 1
ATOM 624 N N . HIS A 1 92 ? 46.232 30.925 -4.117 1.00 12.70 83 HIS A N 1
ATOM 625 C CA . HIS A 1 92 ? 47.332 31.229 -3.220 1.00 14.13 83 HIS A CA 1
ATOM 626 C C . HIS A 1 92 ? 48.384 30.124 -3.126 1.00 9.31 83 HIS A C 1
ATOM 627 O O . HIS A 1 92 ? 49.277 30.173 -2.285 1.00 10.46 83 HIS A O 1
ATOM 634 N N . GLY A 1 93 ? 48.282 29.141 -4.016 1.00 6.87 84 GLY A N 1
ATOM 635 C CA . GLY A 1 93 ? 49.240 28.054 -4.050 1.00 0.66 84 GLY A CA 1
ATOM 636 C C . GLY A 1 93 ? 50.186 28.308 -5.200 1.00 3.69 84 GLY A C 1
ATOM 637 O O . GLY A 1 93 ? 51.258 27.721 -5.315 1.00 1.56 84 GLY A O 1
ATOM 638 N N . VAL A 1 94 ? 49.796 29.212 -6.074 1.00 11.11 85 VAL A N 1
ATOM 639 C CA . VAL A 1 94 ? 50.623 29.518 -7.216 1.00 16.55 85 VAL A CA 1
ATOM 640 C C . VAL A 1 94 ? 51.769 30.389 -6.733 1.00 21.09 85 VAL A C 1
ATOM 641 O O . VAL A 1 94 ? 51.542 31.500 -6.266 1.00 24.22 85 VAL A O 1
ATOM 645 N N . THR A 1 95 ? 52.997 29.883 -6.817 1.00 17.22 86 THR A N 1
ATOM 646 C CA . THR A 1 95 ? 54.152 30.674 -6.419 1.00 12.44 86 THR A CA 1
ATOM 647 C C . THR A 1 95 ? 54.493 31.656 -7.503 1.00 10.47 86 THR A C 1
ATOM 648 O O . THR A 1 95 ? 55.171 31.308 -8.474 1.00 10.97 86 THR A O 1
ATOM 652 N N . ARG A 1 96 ? 54.024 32.884 -7.328 1.00 14.28 87 ARG A N 1
ATOM 653 C CA . ARG A 1 96 ? 54.279 33.940 -8.291 1.00 17.39 87 ARG A CA 1
ATOM 654 C C . ARG A 1 96 ? 55.741 33.860 -8.760 1.00 16.23 87 ARG A C 1
ATOM 655 O O . ARG A 1 96 ? 56.014 33.853 -9.964 1.00 15.17 87 ARG A O 1
ATOM 663 N N . ALA A 1 97 ? 56.662 33.765 -7.805 1.00 19.35 88 ALA A N 1
ATOM 664 C CA . ALA A 1 97 ? 58.102 33.666 -8.083 1.00 18.78 88 ALA A CA 1
ATOM 665 C C . ALA A 1 97 ? 58.470 32.647 -9.193 1.00 19.43 88 ALA A C 1
ATOM 666 O O . ALA A 1 97 ? 59.572 32.716 -9.784 1.00 15.67 88 ALA A O 1
ATOM 668 N N . ARG A 1 98 ? 57.551 31.723 -9.490 1.00 20.99 89 ARG A N 1
ATOM 669 C CA . ARG A 1 98 ? 57.806 30.721 -10.505 1.00 25.55 89 ARG A CA 1
ATOM 670 C C . ARG A 1 98 ? 57.079 30.905 -11.854 1.00 24.89 89 ARG A C 1
ATOM 671 O O . ARG A 1 98 ? 57.296 30.103 -12.781 1.00 25.70 89 ARG A O 1
ATOM 679 N N . LEU A 1 99 ? 56.243 31.947 -11.977 1.00 23.47 90 LEU A N 1
ATOM 680 C CA . LEU A 1 99 ? 55.492 32.195 -13.222 1.00 14.44 90 LEU A CA 1
ATOM 681 C C . LEU A 1 99 ? 56.295 32.740 -14.409 1.00 14.09 90 LEU A C 1
ATOM 682 O O . LEU A 1 99 ? 56.959 33.782 -14.311 1.00 12.73 90 LEU A O 1
ATOM 687 N N . PRO A 1 100 ? 56.198 32.049 -15.567 1.00 16.30 91 PRO A N 1
ATOM 688 C CA . PRO A 1 100 ? 56.841 32.308 -16.859 1.00 12.59 91 PRO A CA 1
ATOM 689 C C . PRO A 1 100 ? 56.871 33.763 -17.254 1.00 12.99 91 PRO A C 1
ATOM 690 O O . PRO A 1 100 ? 57.908 34.269 -17.666 1.00 14.40 91 PRO A O 1
ATOM 694 N N . ALA A 1 101 ? 55.713 34.418 -17.138 1.00 17.12 92 ALA A N 1
ATOM 695 C CA . ALA A 1 101 ? 55.528 35.825 -17.505 1.00 24.72 92 ALA A CA 1
ATOM 696 C C . ALA A 1 101 ? 54.413 36.484 -16.688 1.00 27.42 92 ALA A C 1
ATOM 697 O O . ALA A 1 101 ? 53.380 36.869 -17.239 1.00 27.49 92 ALA A O 1
ATOM 699 N N . GLY A 1 102 ? 54.628 36.617 -15.381 1.00 26.84 93 GLY A N 1
ATOM 700 C CA . GLY A 1 102 ? 53.621 37.228 -14.530 1.00 25.72 93 GLY A CA 1
ATOM 701 C C . GLY A 1 102 ? 52.195 36.852 -14.900 1.00 26.73 93 GLY A C 1
ATOM 702 O O . GLY A 1 102 ? 51.322 37.700 -15.025 1.00 28.61 93 GLY A O 1
ATOM 703 N N . ASN A 1 103 ? 51.951 35.566 -15.086 1.00 25.08 94 ASN A N 1
ATOM 704 C CA . ASN A 1 103 ? 50.618 35.113 -15.428 1.00 24.33 94 ASN A CA 1
ATOM 705 C C . ASN A 1 103 ? 49.660 35.457 -14.277 1.00 23.25 94 ASN A C 1
ATOM 706 O O . ASN A 1 103 ? 49.974 35.237 -13.101 1.00 25.26 94 ASN A O 1
ATOM 711 N N . GLU A 1 104 ? 48.495 35.997 -14.629 1.00 21.90 95 GLU A N 1
ATOM 712 C CA . GLU A 1 104 ? 47.475 36.367 -13.653 1.00 18.63 95 GLU A CA 1
ATOM 713 C C . GLU A 1 104 ? 46.841 35.107 -13.107 1.00 19.02 95 GLU A C 1
ATOM 714 O O . GLU A 1 104 ? 46.587 34.134 -13.835 1.00 15.53 95 GLU A O 1
ATOM 720 N N . VAL A 1 105 ? 46.612 35.132 -11.806 1.00 19.28 96 VAL A N 1
ATOM 721 C CA . VAL A 1 105 ? 45.966 34.047 -11.108 1.00 14.98 96 VAL A CA 1
ATOM 722 C C . VAL A 1 105 ? 44.612 34.648 -10.758 1.00 11.80 96 VAL A C 1
ATOM 723 O O . VAL A 1 105 ? 44.489 35.409 -9.815 1.00 12.53 96 VAL A O 1
ATOM 727 N N . ILE A 1 106 ? 43.601 34.338 -11.558 1.00 13.13 97 ILE A N 1
ATOM 728 C CA . ILE A 1 106 ? 42.263 34.882 -11.339 1.00 11.55 97 ILE A CA 1
ATOM 729 C C . ILE A 1 106 ? 41.287 33.909 -10.680 1.00 14.31 97 ILE A C 1
ATOM 730 O O . ILE A 1 106 ? 41.226 32.720 -11.009 1.00 1.35 97 ILE A O 1
ATOM 735 N N . CYS A 1 107 ? 40.527 34.449 -9.731 1.00 15.56 98 CYS A N 1
ATOM 736 C CA . CYS A 1 107 ? 39.536 33.683 -8.999 1.00 13.90 98 CYS A CA 1
ATOM 737 C C . CYS A 1 107 ? 38.425 34.656 -8.656 1.00 10.57 98 CYS A C 1
ATOM 738 O O . CYS A 1 107 ? 38.643 35.552 -7.857 1.00 13.43 98 CYS A O 1
ATOM 741 N N . THR A 1 108 ? 37.250 34.501 -9.260 1.00 9.94 99 THR A N 1
ATOM 742 C CA . THR A 1 108 ? 36.168 35.417 -8.954 1.00 9.50 99 THR A CA 1
ATOM 743 C C . THR A 1 108 ? 35.229 34.810 -7.943 1.00 12.00 99 THR A C 1
ATOM 744 O O . THR A 1 108 ? 34.054 35.187 -7.879 1.00 14.49 99 THR A O 1
ATOM 748 N N . LEU A 1 109 ? 35.737 33.868 -7.139 1.00 11.77 100 LEU A N 1
ATOM 749 C CA . LEU A 1 109 ? 34.885 33.234 -6.129 1.00 11.15 100 LEU A CA 1
ATOM 750 C C . LEU A 1 109 ? 34.353 34.267 -5.143 1.00 6.33 100 LEU A C 1
ATOM 751 O 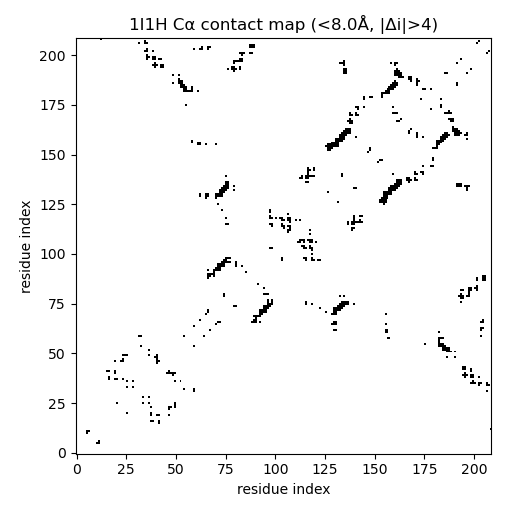O . LEU A 1 109 ? 33.165 34.349 -4.912 1.00 10.10 100 LEU A O 1
ATOM 756 N N . ARG A 1 110 ? 35.266 35.039 -4.570 1.00 8.15 101 ARG A N 1
ATOM 757 C CA . ARG A 1 110 ? 34.962 36.079 -3.608 1.00 7.18 101 ARG A CA 1
ATOM 758 C C . ARG A 1 110 ? 34.723 37.455 -4.277 1.00 9.15 101 ARG A C 1
ATOM 759 O O . ARG A 1 110 ? 35.017 38.520 -3.710 1.00 12.61 101 ARG A O 1
ATOM 767 N N . ASP A 1 111 ? 34.203 37.406 -5.505 1.00 7.47 102 ASP A N 1
ATOM 768 C CA . ASP A 1 111 ? 33.864 38.594 -6.280 1.00 2.65 102 ASP A CA 1
ATOM 769 C C . ASP A 1 111 ? 32.484 39.068 -5.804 1.00 2.93 102 ASP A C 1
ATOM 770 O O . ASP A 1 111 ? 31.561 38.267 -5.577 1.00 3.33 102 ASP A O 1
ATOM 775 N N . PRO A 1 112 ? 32.327 40.394 -5.648 1.00 6.20 103 PRO A N 1
ATOM 776 C CA . PRO A 1 112 ? 31.072 40.998 -5.194 1.00 4.38 103 PRO A CA 1
ATOM 777 C C . PRO A 1 112 ? 29.793 40.600 -5.923 1.00 7.03 103 PRO A C 1
ATOM 778 O O . PRO A 1 112 ? 28.738 40.652 -5.294 1.00 4.40 103 PRO A O 1
ATOM 782 N N . ARG A 1 113 ? 29.849 40.217 -7.210 1.00 11.55 104 ARG A N 1
ATOM 783 C CA . ARG A 1 113 ? 28.612 39.852 -7.923 1.00 15.11 104 ARG A CA 1
ATOM 784 C C . ARG A 1 113 ? 28.335 38.358 -8.082 1.00 17.54 104 ARG A C 1
ATOM 785 O O . ARG A 1 113 ? 27.321 37.958 -8.667 1.00 15.26 104 ARG A O 1
ATOM 793 N N . THR A 1 114 ? 29.212 37.523 -7.559 1.00 18.76 105 THR A N 1
ATOM 794 C CA . THR A 1 114 ? 29.010 36.099 -7.746 1.00 16.64 105 THR A CA 1
ATOM 795 C C . THR A 1 114 ? 27.802 35.584 -6.995 1.00 11.28 105 THR A C 1
ATOM 796 O O . THR A 1 114 ? 26.948 34.911 -7.566 1.00 11.60 105 THR A O 1
ATOM 800 N N . PRO A 1 115 ? 27.679 35.931 -5.723 1.00 10.15 106 PRO A N 1
ATOM 801 C CA . PRO A 1 115 ? 26.505 35.398 -5.048 1.00 13.76 106 PRO A CA 1
ATOM 802 C C . PRO A 1 115 ? 25.216 35.765 -5.785 1.00 19.46 106 PRO A C 1
ATOM 803 O O . PRO A 1 115 ? 24.283 34.967 -5.843 1.00 19.95 106 PRO A O 1
ATOM 807 N N . ALA A 1 116 ? 25.145 36.957 -6.359 1.00 20.16 107 ALA A N 1
ATOM 808 C CA . ALA A 1 116 ? 23.931 37.313 -7.084 1.00 18.79 107 ALA A CA 1
ATOM 809 C C . ALA A 1 116 ? 23.793 36.524 -8.417 1.00 17.10 107 ALA A C 1
ATOM 810 O O . ALA A 1 116 ? 22.675 36.194 -8.851 1.00 14.08 107 ALA A O 1
ATOM 812 N N . LEU A 1 117 ? 24.910 36.238 -9.082 1.00 18.51 108 LEU A N 1
ATOM 813 C CA . LEU A 1 117 ? 24.838 35.482 -10.332 1.00 16.55 108 LEU A CA 1
ATOM 814 C C . LEU A 1 117 ? 24.329 34.094 -9.985 1.00 18.12 108 LEU A C 1
ATOM 815 O O . LEU A 1 117 ? 23.626 33.462 -10.762 1.00 14.57 108 LEU A O 1
ATOM 820 N N . ALA A 1 118 ? 24.700 33.630 -8.798 1.00 17.83 109 ALA A N 1
ATOM 821 C CA . ALA A 1 118 ? 24.300 32.317 -8.348 1.00 18.22 109 ALA A CA 1
ATOM 822 C C . ALA A 1 118 ? 22.801 32.309 -8.156 1.00 18.51 109 ALA A C 1
ATOM 823 O O . ALA A 1 118 ? 22.121 31.364 -8.551 1.00 29.76 109 ALA A O 1
ATOM 825 N N . ALA A 1 119 ? 22.295 33.389 -7.568 1.00 16.60 110 ALA A N 1
ATOM 826 C CA . ALA A 1 119 ? 20.879 33.530 -7.277 1.00 15.98 110 ALA A CA 1
ATOM 827 C C . ALA A 1 119 ? 19.965 33.592 -8.471 1.00 18.33 110 ALA A C 1
ATOM 828 O O . ALA A 1 119 ? 19.041 32.808 -8.551 1.00 22.86 110 ALA A O 1
ATOM 830 N N . GLU A 1 120 ? 20.210 34.525 -9.384 1.00 19.25 111 GLU A N 1
ATOM 831 C CA . GLU A 1 120 ? 19.363 34.705 -10.569 1.00 20.97 111 GLU A CA 1
ATOM 832 C C . GLU A 1 120 ? 19.423 33.568 -11.554 1.00 23.67 111 GLU A C 1
ATOM 833 O O . GLU A 1 120 ? 18.428 33.255 -12.196 1.00 20.46 111 GLU A O 1
ATOM 839 N N . ILE A 1 121 ? 20.590 32.959 -11.693 1.00 24.52 112 ILE A N 1
ATOM 840 C CA . ILE A 1 121 ? 20.749 31.851 -12.635 1.00 21.93 112 ILE A CA 1
ATOM 841 C C . ILE A 1 121 ? 20.480 30.512 -11.958 1.00 22.38 112 ILE A C 1
ATOM 842 O O . ILE A 1 121 ? 20.172 29.512 -12.626 1.00 21.73 112 ILE A O 1
ATOM 847 N N . GLY A 1 122 ? 20.604 30.499 -10.634 1.00 17.67 113 GLY A N 1
ATOM 848 C CA . GLY A 1 122 ? 20.356 29.289 -9.890 1.00 18.81 113 GLY A CA 1
ATOM 849 C C . GLY A 1 122 ? 21.519 28.309 -9.819 1.00 17.99 113 GLY A C 1
ATOM 850 O O . GLY A 1 122 ? 21.341 27.106 -10.050 1.00 15.02 113 GLY A O 1
ATOM 851 N N . ASN A 1 123 ? 22.719 28.788 -9.523 1.00 16.31 114 ASN A N 1
ATOM 852 C CA . ASN A 1 123 ? 23.823 27.846 -9.394 1.00 17.10 114 ASN A CA 1
ATOM 853 C C . ASN A 1 123 ? 24.549 28.092 -8.068 1.00 14.30 114 ASN A C 1
ATOM 854 O O . ASN A 1 123 ? 23.925 28.466 -7.061 1.00 14.05 114 ASN A O 1
ATOM 859 N N . THR A 1 124 ? 25.857 27.857 -8.070 1.00 12.15 115 THR A N 1
ATOM 860 C CA . THR A 1 124 ? 26.713 28.059 -6.900 1.00 13.87 115 THR A CA 1
ATOM 861 C C . THR A 1 124 ? 27.695 29.193 -7.208 1.00 16.02 115 THR A C 1
ATOM 862 O O . THR A 1 124 ? 28.029 29.435 -8.372 1.00 18.37 115 THR A O 1
ATOM 866 N N . ARG A 1 125 ? 28.141 29.896 -6.173 1.00 12.77 116 ARG A N 1
ATOM 867 C CA . ARG A 1 125 ? 29.076 30.994 -6.381 1.00 18.35 116 ARG A CA 1
ATOM 868 C C . ARG A 1 125 ? 30.174 30.529 -7.347 1.00 17.32 116 ARG A C 1
ATOM 869 O O . ARG A 1 125 ? 30.376 31.097 -8.418 1.00 12.62 116 ARG A O 1
ATOM 877 N N . SER A 1 126 ? 30.861 29.465 -6.969 1.00 13.74 117 SER A N 1
ATOM 878 C CA . SER A 1 126 ? 31.948 28.945 -7.779 1.00 12.32 117 SER A CA 1
ATOM 879 C C . SER A 1 126 ? 31.565 28.830 -9.251 1.00 9.50 117 SER A C 1
ATOM 880 O O . SER A 1 126 ? 32.398 29.047 -10.125 1.00 9.31 117 SER A O 1
ATOM 883 N N . ALA A 1 127 ? 30.308 28.513 -9.536 1.00 11.04 118 ALA A N 1
ATOM 884 C CA . ALA A 1 127 ? 29.896 28.371 -10.927 1.00 7.90 118 ALA A CA 1
ATOM 885 C C . ALA A 1 127 ? 29.530 29.696 -11.536 1.00 5.66 118 ALA A C 1
ATOM 886 O O . ALA A 1 127 ? 30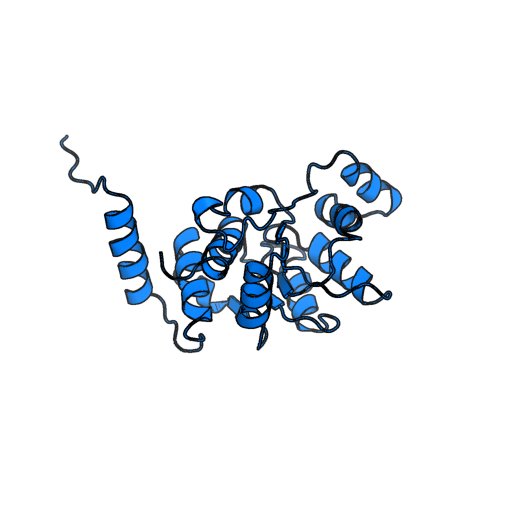.089 30.100 -12.544 1.00 3.48 118 ALA A O 1
ATOM 888 N N . ALA A 1 128 ? 28.587 30.386 -10.925 1.00 4.10 119 ALA A N 1
ATOM 889 C CA . ALA A 1 128 ? 28.182 31.655 -11.481 1.00 7.10 119 ALA A CA 1
ATOM 890 C C . ALA A 1 128 ? 29.434 32.480 -11.702 1.00 8.36 119 ALA A C 1
ATOM 891 O O . ALA A 1 128 ? 29.539 33.182 -12.685 1.00 9.61 119 ALA A O 1
ATOM 893 N N . ALA A 1 129 ? 30.388 32.373 -10.788 1.00 11.40 120 ALA A N 1
ATOM 894 C CA . ALA A 1 129 ? 31.631 33.115 -10.885 1.00 12.26 120 ALA A CA 1
ATOM 895 C C . ALA A 1 129 ? 32.202 33.090 -12.302 1.00 10.37 120 ALA A C 1
ATOM 896 O O . ALA A 1 129 ? 32.689 34.092 -12.788 1.00 12.09 120 ALA A O 1
ATOM 898 N N . LEU A 1 130 ? 32.128 31.935 -12.953 1.00 13.88 121 LEU A N 1
ATOM 899 C CA . LEU A 1 130 ? 32.641 31.740 -14.306 1.00 12.63 121 LEU A CA 1
ATOM 900 C C . LEU A 1 130 ? 32.080 32.766 -15.269 1.00 11.00 121 LEU A C 1
ATOM 901 O O . LEU A 1 130 ? 32.691 33.104 -16.292 1.00 5.17 121 LEU A O 1
ATOM 906 N N . LYS A 1 131 ? 30.887 33.246 -14.977 1.00 9.67 122 LYS A N 1
ATOM 907 C CA . LYS A 1 131 ? 30.311 34.245 -15.849 1.00 17.14 122 LYS A CA 1
ATOM 908 C C . LYS A 1 131 ? 31.298 35.441 -15.911 1.00 16.66 122 LYS A C 1
ATOM 909 O O . LYS A 1 131 ? 31.532 35.994 -16.982 1.00 18.42 122 LYS A O 1
ATOM 915 N N . LEU A 1 132 ? 31.896 35.809 -14.775 1.00 12.68 123 LEU A N 1
ATOM 916 C CA . LEU A 1 132 ? 32.873 36.900 -14.732 1.00 9.26 123 LEU A CA 1
ATOM 917 C C . LEU A 1 132 ? 34.091 36.550 -15.568 1.00 11.33 123 LEU A C 1
ATOM 918 O O . LEU A 1 132 ? 34.929 37.414 -15.864 1.00 14.50 123 LEU A O 1
ATOM 923 N N . TRP A 1 133 ? 34.196 35.279 -15.949 1.00 13.35 124 TRP A N 1
ATOM 924 C CA . TRP A 1 133 ? 35.316 34.807 -16.778 1.00 16.76 124 TRP A CA 1
ATOM 925 C C . TRP A 1 133 ? 35.039 35.119 -18.244 1.00 22.38 124 TRP A C 1
ATOM 926 O O . TRP A 1 133 ? 35.967 35.214 -19.047 1.00 23.50 124 TRP A O 1
ATOM 937 N N . SER A 1 134 ? 33.751 35.263 -18.566 1.00 28.56 125 SER A N 1
ATOM 938 C CA . SER A 1 134 ? 33.251 35.548 -19.916 1.00 26.83 125 SER A CA 1
ATOM 939 C C . SER A 1 134 ? 34.242 36.122 -20.938 1.00 27.03 125 SER A C 1
ATOM 940 O O . SER A 1 134 ? 34.291 35.658 -22.076 1.00 30.41 125 SER A O 1
ATOM 943 N N . GLU A 1 135 ? 35.021 37.128 -20.567 1.00 25.41 126 GLU A N 1
ATOM 944 C CA . GLU A 1 135 ? 35.972 37.662 -21.527 1.00 27.77 126 GLU A CA 1
ATOM 945 C C . GLU A 1 135 ? 37.421 37.292 -21.229 1.00 29.74 126 GLU A C 1
ATOM 946 O O . GLU A 1 135 ? 38.346 38.049 -21.515 1.00 29.88 126 GLU A O 1
ATOM 952 N N . ARG A 1 136 ? 37.614 36.106 -20.662 1.00 28.73 127 ARG A N 1
ATOM 953 C CA . ARG A 1 136 ? 38.952 35.650 -20.340 1.00 24.31 127 ARG A CA 1
ATOM 954 C C . ARG A 1 136 ? 39.120 34.162 -20.571 1.00 20.17 127 ARG A C 1
ATOM 955 O O . ARG A 1 136 ? 40.129 33.589 -20.173 1.00 21.06 127 ARG A O 1
ATOM 963 N N . LEU A 1 137 ? 38.135 33.539 -21.213 1.00 13.80 128 LEU A N 1
ATOM 964 C CA . LEU A 1 137 ? 38.213 32.101 -21.527 1.00 14.45 128 LEU A CA 1
ATOM 965 C C . LEU A 1 137 ? 39.249 31.935 -22.622 1.00 13.08 128 LEU A C 1
ATOM 966 O O . LEU A 1 137 ? 40.098 31.034 -22.574 1.00 11.62 128 LEU A O 1
ATOM 971 N N . ALA A 1 138 ? 39.149 32.825 -23.612 1.00 12.07 129 ALA A N 1
ATOM 972 C CA . ALA A 1 138 ? 40.049 32.865 -24.749 1.00 8.78 129 ALA A CA 1
ATOM 973 C C . ALA A 1 138 ? 41.435 32.343 -24.432 1.00 8.98 129 ALA A C 1
ATOM 974 O O . ALA A 1 138 ? 42.208 32.992 -23.731 1.00 14.29 129 ALA A O 1
ATOM 976 N N . GLY A 1 139 ? 41.740 31.172 -24.968 1.00 10.49 130 GLY A N 1
ATOM 977 C CA . GLY A 1 139 ? 43.047 30.584 -24.782 1.00 15.31 130 GLY A CA 1
ATOM 978 C C . GLY A 1 139 ? 43.655 30.712 -23.399 1.00 14.34 130 GLY A C 1
ATOM 979 O O . GLY A 1 139 ? 44.811 31.120 -23.259 1.00 16.81 130 GLY A O 1
ATOM 980 N N . SER A 1 140 ? 42.905 30.337 -22.373 1.00 13.89 131 SER A N 1
ATOM 981 C CA . SER A 1 140 ? 43.439 30.452 -21.031 1.00 13.48 131 SER A CA 1
ATOM 982 C C . SER A 1 140 ? 43.504 29.123 -20.375 1.00 12.59 131 SER A C 1
ATOM 983 O O . SER A 1 140 ? 42.951 28.136 -20.872 1.00 16.88 131 SER A O 1
ATOM 986 N N . VAL A 1 141 ? 44.195 29.094 -19.247 1.00 11.69 132 VAL A N 1
ATOM 987 C CA . VAL A 1 141 ? 44.289 27.861 -18.500 1.00 8.14 132 VAL A CA 1
ATOM 988 C C . VAL A 1 141 ? 43.354 27.950 -17.300 1.00 7.25 132 VAL A C 1
ATOM 989 O O . VAL A 1 141 ? 43.612 28.676 -16.330 1.00 9.59 132 VAL A O 1
ATOM 993 N N . VAL A 1 142 ? 42.239 27.238 -17.417 1.00 6.30 133 VAL A N 1
ATOM 994 C CA . VAL A 1 142 ? 41.246 27.165 -16.356 1.00 8.19 133 VAL A CA 1
ATOM 995 C C . VAL A 1 142 ? 41.816 26.304 -15.226 1.00 12.02 133 VAL A C 1
ATOM 996 O O . VAL A 1 142 ? 42.497 25.308 -15.481 1.00 9.30 133 VAL A O 1
ATOM 1000 N N . ALA A 1 143 ? 41.546 26.700 -13.989 1.00 14.89 134 ALA A N 1
ATOM 1001 C CA . ALA A 1 143 ? 41.987 25.932 -12.827 1.00 15.65 134 ALA A CA 1
ATOM 1002 C C . ALA A 1 143 ? 40.812 25.864 -11.857 1.00 14.93 134 ALA A C 1
ATOM 1003 O O . ALA A 1 143 ? 40.399 26.863 -11.243 1.00 14.79 134 ALA A O 1
ATOM 1005 N N . ILE A 1 144 ? 40.271 24.661 -11.768 1.00 12.80 135 ILE A N 1
ATOM 1006 C CA . ILE A 1 144 ? 39.149 24.358 -10.913 1.00 14.04 135 ILE A CA 1
ATOM 1007 C C . ILE A 1 144 ? 39.601 23.202 -10.009 1.00 12.74 135 ILE A C 1
ATOM 1008 O O . ILE A 1 144 ? 39.462 22.026 -10.346 1.00 15.26 135 ILE A O 1
ATOM 1013 N N . GLY A 1 145 ? 40.170 23.534 -8.863 1.00 15.65 136 GLY A N 1
ATOM 1014 C CA . GLY A 1 145 ? 40.606 22.479 -7.969 1.00 16.32 136 GLY A CA 1
ATOM 1015 C C . GLY A 1 145 ? 39.780 22.458 -6.702 1.00 17.87 136 GLY A C 1
ATOM 1016 O O . GLY A 1 145 ? 40.259 22.005 -5.667 1.00 18.61 136 GLY A O 1
ATOM 1017 N N . ASN A 1 146 ? 38.535 22.925 -6.783 1.00 20.97 137 ASN A N 1
ATOM 1018 C CA . ASN A 1 146 ? 37.695 22.972 -5.601 1.00 22.45 137 ASN A CA 1
ATOM 1019 C C . ASN A 1 146 ? 36.193 22.829 -5.862 1.00 22.81 137 ASN A C 1
ATOM 1020 O O . ASN A 1 146 ? 35.438 22.419 -4.953 1.00 27.63 137 ASN A O 1
ATOM 1025 N N . ALA A 1 147 ? 35.765 23.121 -7.096 1.00 19.75 138 ALA A N 1
ATOM 1026 C CA . ALA A 1 147 ? 34.334 23.118 -7.409 1.00 15.26 138 ALA A CA 1
ATOM 1027 C C . ALA A 1 147 ? 33.777 22.546 -8.709 1.00 12.60 138 ALA A C 1
ATOM 1028 O O . ALA A 1 147 ? 33.773 23.201 -9.749 1.00 16.96 138 ALA A O 1
ATOM 1030 N N . PRO A 1 148 ? 33.260 21.319 -8.661 1.00 14.70 139 PRO A N 1
ATOM 1031 C CA . PRO A 1 148 ? 32.702 20.760 -9.894 1.00 11.20 139 PRO A CA 1
ATOM 1032 C C . PRO A 1 148 ? 31.536 21.528 -10.553 1.00 7.45 139 PRO A C 1
ATOM 1033 O O . PRO A 1 148 ? 31.441 21.508 -11.759 1.00 0.66 139 PRO A O 1
ATOM 1037 N N . THR A 1 149 ? 30.641 22.188 -9.818 1.00 6.13 140 THR A N 1
ATOM 1038 C CA . THR A 1 149 ? 29.554 22.910 -10.514 1.00 6.31 140 THR A CA 1
ATOM 1039 C C . THR A 1 149 ? 30.172 23.911 -11.474 1.00 8.40 140 THR A C 1
ATOM 1040 O O . THR A 1 149 ? 29.639 24.176 -12.559 1.00 8.61 140 THR A O 1
ATOM 1044 N N . ALA A 1 150 ? 31.291 24.480 -11.042 1.00 10.39 141 ALA A N 1
ATOM 1045 C CA . ALA A 1 150 ? 32.027 25.434 -11.844 1.00 10.70 141 ALA A CA 1
ATOM 1046 C C . ALA A 1 150 ? 32.363 24.710 -13.150 1.00 15.30 141 ALA A C 1
ATOM 1047 O O . ALA A 1 150 ? 32.039 25.190 -14.230 1.00 14.99 141 ALA A O 1
ATOM 1049 N N . LEU A 1 151 ? 32.989 23.539 -13.037 1.00 18.06 142 LEU A N 1
ATOM 1050 C CA . LEU A 1 151 ? 33.325 22.705 -14.201 1.00 15.02 142 LEU A CA 1
ATOM 1051 C C . LEU A 1 151 ? 32.091 22.414 -15.077 1.00 11.60 142 LEU A C 1
ATOM 1052 O O . LEU A 1 151 ? 32.138 22.587 -16.281 1.00 12.18 142 LEU A O 1
ATOM 1057 N N . PHE A 1 152 ? 31.002 21.938 -14.486 1.00 12.88 143 PHE A N 1
ATOM 1058 C CA . PHE A 1 152 ? 29.793 21.670 -15.260 1.00 14.96 143 PHE A CA 1
ATOM 1059 C C . PHE A 1 152 ? 29.323 22.947 -15.950 1.00 14.50 143 PHE A C 1
ATOM 1060 O O . PHE A 1 152 ? 29.017 22.943 -17.144 1.00 15.57 143 PHE A O 1
ATOM 1068 N N . PHE A 1 153 ? 29.255 24.042 -15.208 1.00 15.11 144 PHE A N 1
ATOM 1069 C CA . PHE A 1 153 ? 28.812 25.283 -15.809 1.00 13.98 144 PHE A CA 1
ATOM 1070 C C . PHE A 1 153 ? 29.696 25.686 -16.994 1.00 16.82 144 PHE A C 1
ATOM 1071 O O . PHE A 1 153 ? 29.212 26.112 -18.055 1.00 20.39 144 PHE A O 1
ATOM 1079 N N . LEU A 1 154 ? 31.004 25.570 -16.798 1.00 13.51 145 LEU A N 1
ATOM 1080 C CA . LEU A 1 154 ? 31.956 25.898 -17.838 1.00 10.77 145 LEU A CA 1
ATOM 1081 C C . LEU A 1 154 ? 31.608 25.037 -19.052 1.00 14.92 145 LEU A C 1
ATOM 1082 O O . LEU A 1 154 ? 31.652 25.510 -20.201 1.00 15.80 145 LEU A O 1
ATOM 1087 N N . LEU A 1 155 ? 31.232 23.782 -18.821 1.00 9.24 146 LEU A N 1
ATOM 1088 C CA . LEU A 1 155 ? 30.909 22.950 -19.962 1.00 10.90 146 LEU A CA 1
ATOM 1089 C C . LEU A 1 155 ? 29.682 23.428 -20.714 1.00 12.90 146 LEU A C 1
ATOM 1090 O O . LEU A 1 155 ? 29.680 23.442 -21.934 1.00 13.67 146 LEU A O 1
ATOM 1095 N N . GLU A 1 156 ? 28.649 23.853 -20.005 1.00 10.90 147 GLU A N 1
ATOM 1096 C CA . GLU A 1 156 ? 27.454 24.335 -20.688 1.00 8.33 147 GLU A CA 1
ATOM 1097 C C . GLU A 1 156 ? 27.806 25.544 -21.560 1.00 11.69 147 GLU A C 1
ATOM 1098 O O . GLU A 1 156 ? 27.456 25.597 -22.744 1.00 10.75 147 GLU A O 1
ATOM 1104 N N . MET A 1 157 ? 28.505 26.512 -20.978 1.00 12.55 148 MET A N 1
ATOM 1105 C CA . MET A 1 157 ? 28.905 27.703 -21.728 1.00 14.20 148 MET A CA 1
ATOM 1106 C C . MET A 1 157 ? 29.421 27.278 -23.086 1.00 14.53 148 MET A C 1
ATOM 1107 O O . MET A 1 157 ? 28.862 27.659 -24.113 1.00 17.37 148 MET A O 1
ATOM 1112 N N . LEU A 1 158 ? 30.502 26.499 -23.078 1.00 11.86 149 LEU A N 1
ATOM 1113 C CA . LEU A 1 158 ? 31.118 25.984 -24.296 1.00 14.81 149 LEU A CA 1
ATOM 1114 C C . LEU A 1 158 ? 30.061 25.438 -25.279 1.00 16.30 149 LEU A C 1
ATOM 1115 O O . LEU A 1 158 ? 29.974 25.898 -26.415 1.00 20.79 149 LEU A O 1
ATOM 1120 N N . ARG A 1 159 ? 29.251 24.478 -24.838 1.00 17.16 150 ARG A N 1
ATOM 1121 C CA . ARG A 1 159 ? 28.190 23.898 -25.668 1.00 13.98 150 ARG A CA 1
ATOM 1122 C C . ARG A 1 159 ? 27.291 24.947 -26.330 1.00 13.82 150 ARG A C 1
ATOM 1123 O O . ARG A 1 159 ? 26.823 24.794 -27.463 1.00 7.44 150 ARG A O 1
ATOM 1131 N N . ASP A 1 160 ? 27.042 26.019 -25.597 1.00 18.11 151 ASP A N 1
ATOM 1132 C CA . ASP A 1 160 ? 26.189 27.082 -26.084 1.00 22.38 151 ASP A CA 1
ATOM 1133 C C . ASP A 1 160 ? 26.948 28.201 -26.775 1.00 21.21 151 ASP A C 1
ATOM 1134 O O . ASP A 1 160 ? 26.666 29.376 -26.584 1.00 19.62 151 ASP A O 1
ATOM 1139 N N . GLY A 1 161 ? 27.936 27.817 -27.570 1.00 23.15 152 GLY A N 1
ATOM 1140 C CA . GLY A 1 161 ? 28.716 28.779 -28.334 1.00 22.54 152 GLY A CA 1
ATOM 1141 C C . GLY A 1 161 ? 29.814 29.550 -27.639 1.00 23.61 152 GLY A C 1
ATOM 1142 O O . GLY A 1 161 ? 30.247 30.576 -28.155 1.00 24.72 152 GLY A O 1
ATOM 1143 N N . ALA A 1 162 ? 30.276 29.075 -26.488 1.00 21.49 153 ALA A N 1
ATOM 1144 C CA . ALA A 1 162 ? 31.329 29.773 -25.762 1.00 17.49 153 ALA A CA 1
ATOM 1145 C C . ALA A 1 162 ? 32.710 29.633 -26.428 1.00 15.74 153 ALA A C 1
ATOM 1146 O O . ALA A 1 162 ? 32.905 28.753 -27.279 1.00 10.81 153 ALA A O 1
ATOM 1148 N N . PRO A 1 163 ? 33.662 30.543 -26.088 1.00 15.34 154 PRO A N 1
ATOM 1149 C CA . PRO A 1 163 ? 35.046 30.591 -26.588 1.00 16.39 154 PRO A CA 1
ATOM 1150 C C . PRO A 1 163 ? 36.023 29.734 -25.766 1.00 14.97 154 PRO A C 1
ATOM 1151 O O . PRO A 1 163 ? 36.490 30.120 -24.707 1.00 17.44 154 PRO A O 1
ATOM 1155 N N . LYS A 1 164 ? 36.330 28.569 -26.300 1.00 17.41 155 LYS A N 1
ATOM 1156 C CA . LYS A 1 164 ? 37.211 27.592 -25.673 1.00 20.89 155 LYS A CA 1
ATOM 1157 C C . LYS A 1 164 ? 38.477 28.129 -24.972 1.00 19.71 155 LYS A C 1
ATOM 1158 O O . LYS A 1 164 ? 39.243 28.912 -25.546 1.00 16.24 155 LYS A O 1
ATOM 1164 N N . PRO A 1 165 ? 38.697 27.718 -23.707 1.00 16.88 156 PRO A N 1
ATOM 1165 C CA . PRO A 1 165 ? 39.879 28.164 -22.962 1.00 14.77 156 PRO A CA 1
ATOM 1166 C C . PRO A 1 165 ? 41.077 27.506 -23.636 1.00 14.89 156 PRO A C 1
ATOM 1167 O O . PRO A 1 165 ? 40.877 26.709 -24.555 1.00 22.27 156 PRO A O 1
ATOM 1171 N N . ALA A 1 166 ? 42.297 27.819 -23.194 1.00 11.10 157 ALA A N 1
ATOM 1172 C CA . ALA A 1 166 ? 43.501 27.222 -23.789 1.00 11.92 157 ALA A CA 1
ATOM 1173 C C . ALA A 1 166 ? 43.684 25.791 -23.318 1.00 14.62 157 ALA A C 1
ATOM 1174 O O . ALA A 1 166 ? 44.313 24.983 -23.997 1.00 12.93 157 ALA A O 1
ATOM 1176 N N . ALA A 1 167 ? 43.149 25.511 -22.132 1.00 17.85 158 ALA A N 1
ATOM 1177 C CA . ALA A 1 167 ? 43.195 24.190 -21.516 1.00 18.46 158 ALA A CA 1
ATOM 1178 C C . ALA A 1 167 ? 42.178 24.183 -20.365 1.00 18.70 158 ALA A C 1
ATOM 1179 O O . ALA A 1 167 ? 41.462 25.173 -20.170 1.00 15.45 158 ALA A O 1
ATOM 1181 N N . ILE A 1 168 ? 42.106 23.079 -19.620 1.00 11.59 159 ILE A N 1
ATOM 1182 C CA . ILE A 1 168 ? 41.170 22.969 -18.507 1.00 13.84 159 ILE A CA 1
ATOM 1183 C C . ILE A 1 168 ? 41.681 22.059 -17.382 1.00 12.13 159 ILE A C 1
ATOM 1184 O O . ILE A 1 168 ? 41.748 20.852 -17.557 1.00 12.48 159 ILE A O 1
ATOM 1189 N N . LEU A 1 169 ? 42.037 22.626 -16.238 1.00 7.64 160 LEU A N 1
ATOM 1190 C CA . LEU A 1 169 ? 42.487 21.820 -15.101 1.00 5.10 160 LEU A CA 1
ATOM 1191 C C . LEU A 1 169 ? 41.235 21.321 -14.314 1.00 8.13 160 LEU A C 1
ATOM 1192 O O . LEU A 1 169 ? 40.787 21.936 -13.340 1.00 7.32 160 LEU A O 1
ATOM 1197 N N . GLY A 1 170 ? 40.651 20.216 -14.746 1.00 9.82 161 GLY A N 1
ATOM 1198 C CA . GLY A 1 170 ? 39.505 19.705 -14.031 1.00 11.04 161 GLY A CA 1
ATOM 1199 C C . GLY A 1 170 ? 39.983 18.904 -12.834 1.00 13.68 161 GLY A C 1
ATOM 1200 O O . GLY A 1 170 ? 39.869 17.676 -12.815 1.00 14.37 161 GLY A O 1
ATOM 1201 N N . MET A 1 171 ? 40.528 19.582 -11.833 1.00 12.04 162 MET A N 1
ATOM 1202 C CA . MET A 1 171 ? 41.004 18.885 -10.646 1.00 13.68 162 MET A CA 1
ATOM 1203 C C . MET A 1 171 ? 40.233 19.248 -9.371 1.00 13.20 162 MET A C 1
ATOM 1204 O O . MET A 1 171 ? 40.790 19.269 -8.270 1.00 10.68 162 MET A O 1
ATOM 1209 N N . PRO A 1 172 ? 38.932 19.556 -9.515 1.00 12.35 163 PRO A N 1
ATOM 1210 C CA . PRO A 1 172 ? 38.171 19.895 -8.317 1.00 11.24 163 PRO A CA 1
ATOM 1211 C C . PRO A 1 172 ? 38.171 18.621 -7.472 1.00 12.47 163 PRO A C 1
ATOM 1212 O O . PRO A 1 172 ? 38.362 17.528 -8.013 1.00 9.67 163 PRO A O 1
ATOM 1216 N N . VAL A 1 173 ? 37.979 18.739 -6.161 1.00 13.73 164 VAL A N 1
ATOM 1217 C CA . VAL A 1 173 ? 37.989 17.548 -5.309 1.00 15.03 164 VAL A CA 1
ATOM 1218 C C . VAL A 1 173 ? 36.639 17.470 -4.660 1.00 17.61 164 VAL A C 1
ATOM 1219 O O . VAL A 1 173 ? 36.089 18.490 -4.282 1.00 20.07 164 VAL A O 1
ATOM 1223 N N . GLY A 1 174 ? 36.089 16.271 -4.544 1.00 20.22 165 GLY A N 1
ATOM 1224 C CA . GLY A 1 174 ? 34.785 16.163 -3.921 1.00 23.09 165 GLY A CA 1
ATOM 1225 C C . GLY A 1 174 ? 34.115 14.802 -3.878 1.00 24.72 165 GLY A C 1
ATOM 1226 O O . GLY A 1 174 ? 34.592 13.839 -4.484 1.00 29.22 165 GLY A O 1
ATOM 1227 N N . PHE A 1 175 ? 33.001 14.740 -3.150 1.00 22.24 166 PHE A N 1
ATOM 1228 C CA . PHE A 1 175 ? 32.236 13.520 -3.006 1.00 22.19 166 PHE A CA 1
ATOM 1229 C C . PHE A 1 175 ? 30.940 13.586 -3.829 1.00 24.01 166 PHE A C 1
ATOM 1230 O O . PHE A 1 175 ? 30.332 12.553 -4.151 1.00 24.35 166 PHE A O 1
ATOM 1238 N N . VAL A 1 176 ? 30.515 14.798 -4.169 1.00 24.23 167 VAL A N 1
ATOM 1239 C CA . VAL A 1 176 ? 29.305 14.977 -4.973 1.00 17.99 167 VAL A CA 1
ATOM 1240 C C . VAL A 1 176 ? 29.567 15.836 -6.189 1.00 16.59 167 VAL A C 1
ATOM 1241 O O . VAL A 1 176 ? 30.001 16.970 -6.057 1.00 17.90 167 VAL A O 1
ATOM 1245 N N . GLY A 1 177 ? 29.318 15.289 -7.372 1.00 12.62 168 GLY A N 1
ATOM 1246 C CA . GLY A 1 177 ? 29.511 16.071 -8.582 1.00 15.49 168 GLY A CA 1
ATOM 1247 C C . GLY A 1 177 ? 30.906 16.245 -9.171 1.00 14.99 168 GLY A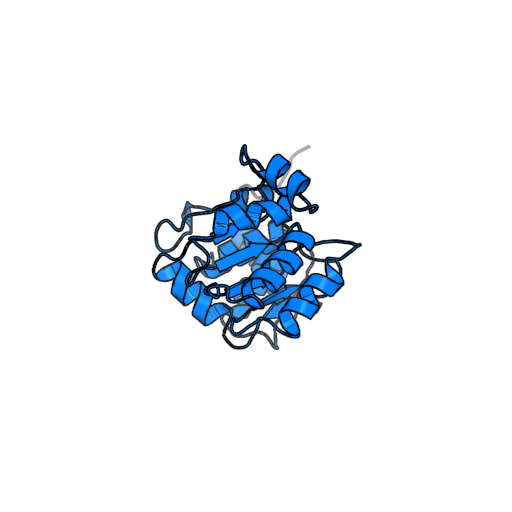 C 1
ATOM 1248 O O . GLY A 1 177 ? 31.019 16.460 -10.387 1.00 14.53 168 GLY A O 1
ATOM 1249 N N . ALA A 1 178 ? 31.948 16.172 -8.335 1.00 12.39 169 ALA A N 1
ATOM 1250 C CA . ALA A 1 178 ? 33.331 16.326 -8.794 1.00 13.01 169 ALA A CA 1
ATOM 1251 C C . ALA A 1 178 ? 33.687 15.205 -9.742 1.00 14.00 169 ALA A C 1
ATOM 1252 O O . ALA A 1 178 ? 34.315 15.408 -10.787 1.00 12.42 169 ALA A O 1
ATOM 1254 N N . ALA A 1 179 ? 33.282 14.008 -9.353 1.00 17.04 170 ALA A N 1
ATOM 1255 C CA . ALA A 1 179 ? 33.558 12.824 -10.139 1.00 14.75 170 ALA A CA 1
ATOM 1256 C C . ALA A 1 179 ? 32.995 12.983 -11.565 1.00 13.93 170 ALA A C 1
ATOM 1257 O O . ALA A 1 179 ? 33.742 12.891 -12.548 1.00 11.35 170 ALA A O 1
ATOM 1259 N N . GLU A 1 180 ? 31.692 13.252 -11.665 1.00 11.69 171 GLU A N 1
ATOM 1260 C CA . GLU A 1 180 ? 31.022 13.432 -12.954 1.00 11.67 171 GLU A CA 1
ATOM 1261 C C . GLU A 1 180 ? 31.489 14.643 -13.744 1.00 12.05 171 GLU A C 1
ATOM 1262 O O . GLU A 1 180 ? 31.762 14.554 -14.946 1.00 15.40 171 GLU A O 1
ATOM 1268 N N . SER A 1 181 ? 31.555 15.780 -13.072 1.00 10.10 172 S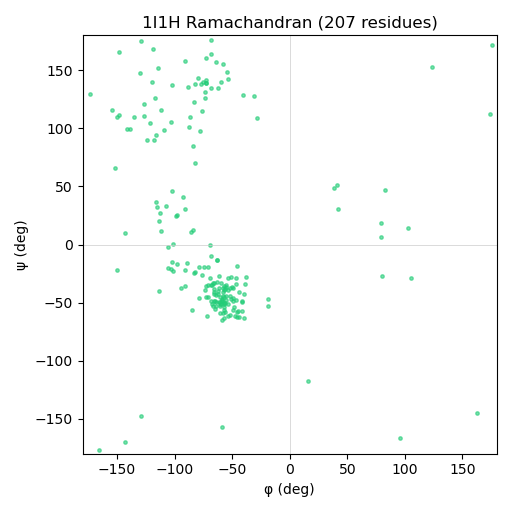ER A N 1
ATOM 1269 C CA . SER A 1 181 ? 31.972 17.011 -13.733 1.00 9.41 172 SER A CA 1
ATOM 1270 C C . SER A 1 181 ? 33.236 16.717 -14.494 1.00 9.72 172 SER A C 1
ATOM 1271 O O . SER A 1 181 ? 33.370 17.092 -15.672 1.00 8.72 172 SER A O 1
ATOM 1274 N N . LYS A 1 182 ? 34.145 16.023 -13.804 1.00 10.13 173 LYS A N 1
ATOM 1275 C CA . LYS A 1 182 ? 35.454 15.688 -14.353 1.00 11.07 173 LYS A CA 1
ATOM 1276 C C . LYS A 1 182 ? 35.410 14.773 -15.546 1.00 9.37 173 LYS A C 1
ATOM 1277 O O . LYS A 1 182 ? 36.042 15.057 -16.559 1.00 10.99 173 LYS A O 1
ATOM 1283 N N . ASP A 1 183 ? 34.677 13.674 -15.455 1.00 14.45 174 ASP A N 1
ATOM 1284 C CA . ASP A 1 183 ? 34.623 12.792 -16.617 1.00 20.67 174 ASP A CA 1
ATOM 1285 C C . ASP A 1 183 ? 33.842 13.482 -17.746 1.00 19.68 174 ASP A C 1
ATOM 1286 O O . ASP A 1 183 ? 34.077 13.235 -18.932 1.00 15.82 174 ASP A O 1
ATOM 1291 N N . ALA A 1 184 ? 32.910 14.353 -17.367 1.00 16.98 175 ALA A N 1
ATOM 1292 C CA . ALA A 1 184 ? 32.143 15.06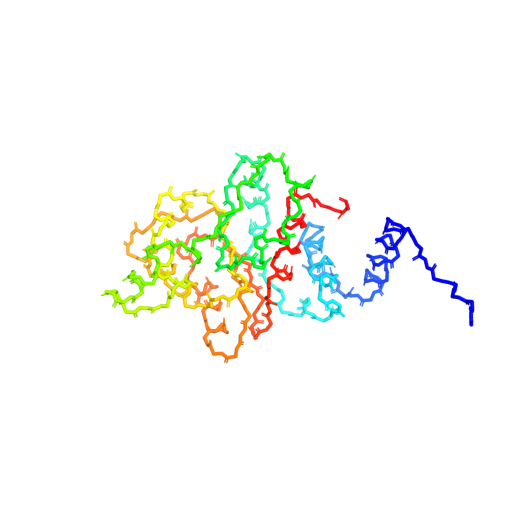3 -18.360 1.00 16.73 175 ALA A CA 1
ATOM 1293 C C . ALA A 1 184 ? 33.139 15.903 -19.154 1.00 20.34 175 ALA A C 1
ATOM 1294 O O . ALA A 1 184 ? 33.036 16.009 -20.372 1.00 21.18 175 ALA A O 1
ATOM 1296 N N . LEU A 1 185 ? 34.113 16.481 -18.450 1.00 22.96 176 LEU A N 1
ATOM 1297 C CA . LEU A 1 185 ? 35.169 17.300 -19.067 1.00 21.40 176 LEU A CA 1
ATOM 1298 C C . LEU A 1 185 ? 35.838 16.419 -20.092 1.00 19.80 176 LEU A C 1
ATOM 1299 O O . LEU A 1 185 ? 36.027 16.785 -21.250 1.00 14.58 176 LEU A O 1
ATOM 1304 N N . ALA A 1 186 ? 36.206 15.237 -19.626 1.00 20.92 177 ALA A N 1
ATOM 1305 C CA . ALA A 1 186 ? 36.830 14.258 -20.485 1.00 22.53 177 ALA A CA 1
ATOM 1306 C C . ALA A 1 186 ? 35.874 13.856 -21.634 1.00 19.70 177 ALA A C 1
ATOM 1307 O O . ALA A 1 186 ? 36.272 13.891 -22.782 1.00 14.69 177 ALA A O 1
ATOM 1309 N N . GLU A 1 187 ? 34.620 13.519 -21.320 1.00 20.31 178 GLU A N 1
ATOM 1310 C CA . GLU A 1 187 ? 33.639 13.086 -22.322 1.00 23.93 178 GLU A CA 1
ATOM 1311 C C . GLU A 1 187 ? 33.518 14.053 -23.493 1.00 22.64 178 GLU A C 1
ATOM 1312 O O . GLU A 1 187 ? 33.762 13.685 -24.641 1.00 28.60 178 GLU A O 1
ATOM 1318 N N . ASN A 1 188 ? 33.135 15.287 -23.219 1.00 18.46 179 ASN A N 1
ATOM 1319 C CA . ASN A 1 188 ? 32.999 16.267 -24.281 1.00 12.11 179 ASN A CA 1
ATOM 1320 C C . ASN A 1 188 ? 33.520 17.556 -23.677 1.00 11.90 179 ASN A C 1
ATOM 1321 O O . ASN A 1 188 ? 32.789 18.221 -22.925 1.00 8.09 179 ASN A O 1
ATOM 1326 N N . SER A 1 189 ? 34.778 17.884 -23.998 1.00 7.83 180 SER A N 1
ATOM 1327 C CA . SER A 1 189 ? 35.455 19.089 -23.521 1.00 6.93 180 SER A CA 1
ATOM 1328 C C . SER A 1 189 ? 35.387 20.195 -24.563 1.00 6.27 180 SER A C 1
ATOM 1329 O O . SER A 1 189 ? 36.249 21.066 -24.611 1.00 9.28 180 SER A O 1
ATOM 1332 N N . TYR A 1 190 ? 34.371 20.125 -25.413 1.00 5.34 181 TYR A N 1
ATOM 1333 C CA . TYR A 1 190 ? 34.113 21.099 -26.477 1.00 5.65 181 TYR A CA 1
ATOM 1334 C C . TYR A 1 190 ? 35.261 21.656 -27.314 1.00 6.85 181 TYR A C 1
ATOM 1335 O O . TYR A 1 190 ? 35.204 22.781 -27.809 1.00 0.66 181 TYR A O 1
ATOM 1344 N N . GLY A 1 191 ? 36.295 20.848 -27.503 1.00 10.33 182 GLY A N 1
ATOM 1345 C CA . GLY A 1 191 ? 37.412 21.284 -28.316 1.00 14.34 182 GLY A CA 1
ATOM 1346 C C . GLY A 1 191 ? 38.654 21.736 -27.584 1.00 17.08 182 GLY A C 1
ATOM 1347 O O . GLY A 1 191 ? 39.527 22.339 -28.206 1.00 17.53 182 GLY A O 1
ATOM 1348 N N . VAL A 1 192 ? 38.757 21.442 -26.290 1.00 12.32 183 VAL A N 1
ATOM 1349 C CA . VAL A 1 192 ? 39.930 21.858 -25.530 1.00 9.74 183 VAL A CA 1
ATOM 1350 C C . VAL A 1 192 ? 40.587 20.739 -24.703 1.00 9.52 183 VAL A C 1
ATOM 1351 O O . VAL A 1 192 ? 39.924 19.809 -24.236 1.00 6.74 183 VAL A O 1
ATOM 1355 N N . PRO A 1 193 ? 41.916 20.805 -24.538 1.00 8.16 184 PRO A N 1
ATOM 1356 C CA . PRO A 1 193 ? 42.605 19.777 -23.754 1.00 10.26 184 PRO A CA 1
ATOM 1357 C C . PRO A 1 193 ? 42.209 19.886 -22.274 1.00 12.93 184 PRO A C 1
ATOM 1358 O O . PRO A 1 193 ? 41.661 20.892 -21.822 1.00 12.54 184 PRO A O 1
ATOM 1362 N N . PHE A 1 194 ? 42.487 18.852 -21.509 1.00 1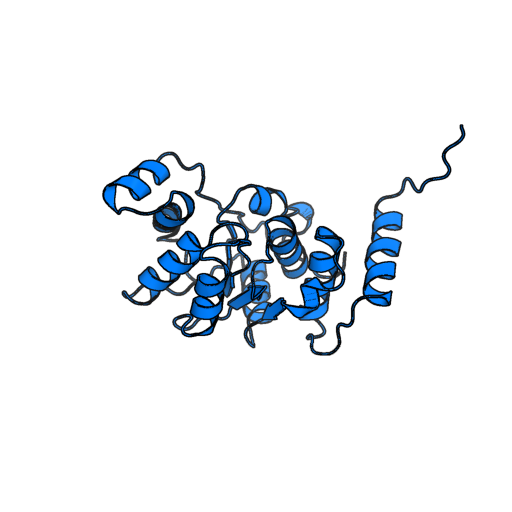0.14 185 PHE A N 1
ATOM 1363 C CA . PHE A 1 194 ? 42.153 18.918 -20.114 1.00 10.33 185 PHE A CA 1
ATOM 1364 C C . PHE A 1 194 ? 43.188 18.239 -19.239 1.00 13.61 185 PHE A C 1
ATOM 1365 O O . PHE A 1 194 ? 44.290 17.906 -19.668 1.00 15.46 185 PHE A O 1
ATOM 1373 N N . ALA A 1 195 ? 42.831 18.084 -17.980 1.00 14.77 186 ALA A N 1
ATOM 1374 C CA . ALA A 1 195 ? 43.678 17.423 -17.005 1.00 12.62 186 ALA A CA 1
ATOM 1375 C C . ALA A 1 195 ? 42.722 17.412 -15.875 1.00 8.68 186 ALA A C 1
ATOM 1376 O O . ALA A 1 195 ? 42.103 18.424 -15.566 1.00 2.60 186 ALA A O 1
ATOM 1378 N N . ILE A 1 196 ? 42.569 16.239 -15.293 1.00 13.50 187 ILE A N 1
ATOM 1379 C CA . ILE A 1 196 ? 41.659 16.074 -14.197 1.00 19.49 187 ILE A CA 1
ATOM 1380 C C . ILE A 1 196 ? 42.276 15.008 -13.328 1.00 18.17 187 ILE A C 1
ATOM 1381 O O . ILE A 1 196 ? 43.213 14.350 -13.756 1.00 16.13 187 ILE A O 1
ATOM 1386 N N . VAL A 1 197 ? 41.777 14.869 -12.102 1.00 15.32 188 VAL A N 1
ATOM 1387 C CA . VAL A 1 197 ? 42.212 13.798 -11.214 1.00 12.10 188 VAL A CA 1
ATOM 1388 C C . VAL A 1 197 ? 40.878 13.090 -11.119 1.00 8.46 188 VAL A C 1
ATOM 1389 O O . VAL A 1 197 ? 40.030 13.479 -10.351 1.00 9.23 188 VAL A O 1
ATOM 1393 N N . ARG A 1 198 ? 40.667 12.090 -11.957 1.00 15.25 189 ARG A N 1
ATOM 1394 C CA . ARG A 1 198 ? 39.402 11.376 -11.955 1.00 16.46 189 ARG A CA 1
ATOM 1395 C C . ARG A 1 198 ? 39.135 10.873 -10.570 1.00 17.78 189 ARG A C 1
ATOM 1396 O O . ARG A 1 198 ? 40.059 10.586 -9.824 1.00 16.53 189 ARG A O 1
ATOM 1404 N N . GLY A 1 199 ? 37.862 10.795 -10.215 1.00 17.90 190 GLY A N 1
ATOM 1405 C CA . GLY A 1 199 ? 37.507 10.334 -8.890 1.00 18.40 190 GLY A CA 1
ATOM 1406 C C . GLY A 1 199 ? 37.286 11.515 -7.971 1.00 15.37 190 GLY A C 1
ATOM 1407 O O . GLY A 1 199 ? 37.183 12.665 -8.429 1.00 11.07 190 GLY A O 1
ATOM 1408 N N . ARG A 1 200 ? 37.232 11.227 -6.669 1.00 16.09 191 ARG A N 1
ATOM 1409 C CA . ARG A 1 200 ? 36.996 12.238 -5.651 1.00 10.92 191 ARG A CA 1
ATOM 1410 C C . ARG A 1 200 ? 38.177 13.172 -5.403 1.00 13.57 191 ARG A C 1
ATOM 1411 O O . ARG A 1 200 ? 37.989 14.372 -5.172 1.00 14.07 191 ARG A O 1
ATOM 1419 N N . LEU A 1 201 ? 39.394 12.632 -5.484 1.00 14.97 192 LEU A N 1
ATOM 1420 C CA . LEU A 1 201 ? 40.613 13.428 -5.264 1.00 14.42 192 LEU A CA 1
ATOM 1421 C C . LEU A 1 201 ? 40.777 14.621 -6.191 1.00 13.84 192 LEU A C 1
ATOM 1422 O O . LEU A 1 201 ? 40.254 14.674 -7.284 1.00 7.79 192 LEU A O 1
ATOM 1427 N N . GLY A 1 202 ? 41.531 15.590 -5.723 1.00 11.96 193 GLY A N 1
ATOM 1428 C CA . GLY A 1 202 ? 41.759 16.801 -6.482 1.00 13.55 193 GLY A CA 1
ATOM 1429 C C . GLY A 1 202 ? 42.256 17.723 -5.401 1.00 14.38 193 GLY A C 1
ATOM 1430 O O . GLY A 1 202 ? 42.930 17.280 -4.473 1.00 22.37 193 GLY A O 1
ATOM 1431 N N . GLY A 1 203 ? 41.921 18.995 -5.486 1.00 9.68 194 GLY A N 1
ATOM 1432 C CA . GLY A 1 203 ? 42.358 19.902 -4.457 1.00 2.57 194 GLY A CA 1
ATOM 1433 C C . GLY A 1 203 ? 43.164 21.091 -4.915 1.00 8.52 194 GLY A C 1
ATOM 1434 O O . GLY A 1 203 ? 43.856 21.076 -5.937 1.00 9.96 194 GLY A O 1
ATOM 1435 N N . SER A 1 204 ? 43.058 22.138 -4.114 1.00 8.37 195 SER A N 1
ATOM 1436 C CA . SER A 1 204 ? 43.753 23.379 -4.346 1.00 11.10 195 SER A CA 1
ATOM 1437 C C . SER A 1 204 ? 45.261 23.114 -4.372 1.00 9.84 195 SER A C 1
ATOM 1438 O O . SER A 1 204 ? 45.976 23.588 -5.276 1.00 12.35 195 SER A O 1
ATOM 1441 N N . ALA A 1 205 ? 45.751 22.359 -3.387 1.00 7.06 196 ALA A N 1
ATOM 1442 C CA . ALA A 1 205 ? 47.173 22.059 -3.349 1.00 3.70 196 ALA A CA 1
ATOM 1443 C C . ALA A 1 205 ? 47.601 21.380 -4.661 1.00 5.32 196 ALA A C 1
ATOM 1444 O O . ALA A 1 205 ? 48.392 21.924 -5.434 1.00 5.32 196 ALA A O 1
ATOM 1446 N N . MET A 1 206 ? 47.061 20.200 -4.925 1.00 3.55 197 MET A N 1
ATOM 1447 C CA . MET A 1 206 ? 47.401 19.504 -6.147 1.00 3.61 197 MET A CA 1
ATOM 1448 C C . MET A 1 206 ? 47.219 20.406 -7.342 1.00 3.67 197 MET A C 1
ATOM 1449 O O . MET A 1 206 ? 48.085 20.465 -8.216 1.00 1.72 197 MET A O 1
ATOM 1454 N N . THR A 1 207 ? 46.110 21.133 -7.379 1.00 2.60 198 THR A N 1
ATOM 1455 C CA . THR A 1 207 ? 45.869 21.996 -8.538 1.00 3.03 198 THR A CA 1
ATOM 1456 C C . THR A 1 207 ? 47.007 23.013 -8.624 1.00 0.66 198 THR A C 1
ATOM 1457 O O . THR A 1 207 ? 47.740 23.052 -9.598 1.00 0.66 198 THR A O 1
ATOM 1461 N N . ALA A 1 208 ? 47.174 23.796 -7.568 1.00 0.66 199 ALA A N 1
ATOM 1462 C CA . ALA A 1 208 ? 48.198 24.810 -7.495 1.00 0.66 199 ALA A CA 1
ATOM 1463 C C . ALA A 1 208 ? 49.557 24.167 -7.755 1.00 7.94 199 ALA A C 1
ATOM 1464 O O . ALA A 1 208 ? 50.391 24.709 -8.488 1.00 7.52 199 ALA A O 1
ATOM 1466 N N . ALA A 1 209 ? 49.781 23.010 -7.141 1.00 10.88 200 ALA A N 1
ATOM 1467 C CA . ALA A 1 209 ? 51.027 22.285 -7.339 1.00 9.88 200 ALA A CA 1
ATOM 1468 C C . ALA A 1 209 ? 51.153 22.028 -8.826 1.00 12.24 200 ALA A C 1
ATOM 1469 O O . ALA A 1 209 ? 52.215 22.236 -9.419 1.00 13.49 200 ALA A O 1
ATOM 1471 N N . ALA A 1 210 ? 50.068 21.584 -9.443 1.00 10.61 201 ALA A N 1
ATOM 1472 C CA . ALA A 1 210 ? 50.139 21.290 -10.864 1.00 11.99 201 ALA A CA 1
ATOM 1473 C C . ALA A 1 210 ? 50.460 22.568 -11.625 1.00 10.44 201 ALA A C 1
ATOM 1474 O O . ALA A 1 210 ? 51.279 22.561 -12.558 1.00 6.83 201 ALA A O 1
ATOM 1476 N N . LEU A 1 211 ? 49.808 23.658 -11.219 1.00 11.25 202 LEU A N 1
ATOM 1477 C CA . LEU A 1 211 ? 50.030 24.947 -11.851 1.00 11.68 202 LEU A CA 1
ATOM 1478 C C . LEU A 1 211 ? 51.493 25.259 -11.645 1.00 14.09 202 LEU A C 1
ATOM 1479 O O . LEU A 1 211 ? 52.225 25.546 -12.590 1.00 12.64 202 LEU A O 1
ATOM 1484 N N . ASN A 1 212 ? 51.942 25.169 -10.409 1.00 13.48 203 ASN A N 1
ATOM 1485 C CA . ASN A 1 212 ? 53.335 25.454 -10.149 1.00 16.80 203 ASN A CA 1
ATOM 1486 C C . ASN A 1 212 ? 54.291 24.664 -11.009 1.00 18.54 203 ASN A C 1
ATOM 1487 O O . ASN A 1 212 ? 55.307 25.202 -11.452 1.00 21.32 203 ASN A O 1
ATOM 1492 N N . SER A 1 213 ? 53.975 23.392 -11.245 1.00 23.04 204 SER A N 1
ATOM 1493 C CA . SER A 1 213 ? 54.833 22.548 -12.067 1.00 24.99 204 SER A CA 1
ATOM 1494 C C . SER A 1 213 ? 54.844 23.063 -13.513 1.00 27.49 204 SER A C 1
ATOM 1495 O O . SER A 1 213 ? 55.906 23.244 -14.123 1.00 29.35 204 SER A O 1
ATOM 1498 N N . LEU A 1 214 ? 53.651 23.319 -14.040 1.00 22.25 205 LEU A N 1
ATOM 1499 C CA . LEU A 1 214 ? 53.486 23.785 -15.408 1.00 18.15 205 LEU A CA 1
ATOM 1500 C C . LEU A 1 214 ? 54.232 25.066 -15.696 1.00 19.42 205 LEU A C 1
ATOM 1501 O O . LEU A 1 214 ? 54.971 25.137 -16.672 1.00 19.92 205 LEU A O 1
ATOM 1506 N N . ALA A 1 215 ? 54.025 26.067 -14.839 1.00 20.32 206 ALA A N 1
ATOM 1507 C CA . ALA A 1 215 ? 54.605 27.398 -15.003 1.00 16.49 206 ALA A CA 1
ATOM 1508 C C . ALA A 1 215 ? 56.097 27.469 -14.802 1.00 16.56 206 ALA A C 1
ATOM 1509 O O . ALA A 1 215 ? 56.694 28.535 -14.920 1.00 17.36 206 ALA A O 1
ATOM 1511 N N . ARG A 1 216 ? 56.694 26.325 -14.503 1.00 15.56 207 ARG A N 1
ATOM 1512 C CA . ARG A 1 216 ? 58.121 26.234 -14.244 1.00 18.37 207 ARG A CA 1
ATOM 1513 C C . ARG A 1 216 ? 58.346 24.815 -13.793 1.00 16.10 207 ARG A C 1
ATOM 1514 O O . ARG A 1 216 ? 57.877 24.436 -12.735 1.00 14.84 207 ARG A O 1
ATOM 1522 N N . PRO A 1 217 ? 59.050 24.007 -14.605 1.00 16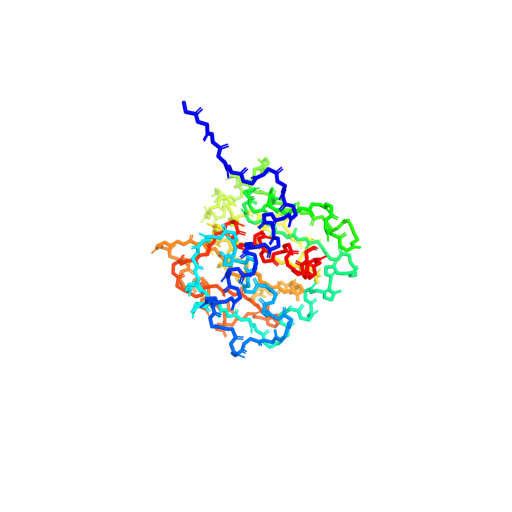.76 208 PRO A N 1
ATOM 1523 C CA . PRO A 1 217 ? 59.358 22.602 -14.302 1.00 18.96 208 PRO A CA 1
ATOM 1524 C C . PRO A 1 217 ? 60.145 22.433 -12.993 1.00 28.22 208 PRO A C 1
ATOM 1525 O O . PRO A 1 217 ? 60.106 23.295 -12.112 1.00 35.28 208 PRO A O 1
ATOM 1529 N N . GLY A 1 218 ? 60.860 21.312 -12.893 1.00 33.23 209 GLY A N 1
ATOM 1530 C CA . GLY A 1 218 ? 61.672 20.989 -11.729 1.00 38.26 209 GLY A CA 1
ATOM 1531 C C . GLY A 1 218 ? 61.411 21.777 -10.466 1.00 40.87 209 GLY A C 1
ATOM 1532 O O . GLY A 1 218 ? 60.315 21.725 -9.897 1.00 42.60 209 GLY A O 1
ATOM 1533 N N . LEU A 1 219 ? 62.426 22.513 -10.025 1.00 43.37 210 LEU A N 1
ATOM 1534 C CA . LEU A 1 219 ? 62.319 23.317 -8.818 1.00 44.68 210 LEU A CA 1
ATOM 1535 C C . LEU A 1 219 ? 62.537 24.799 -9.097 1.00 48.04 210 LEU A C 1
ATOM 1536 O O . LEU A 1 219 ? 61.904 25.372 -9.985 1.00 44.83 210 LEU A O 1
#

InterPro domains:
  IPR003722 Cobalamin biosynthesis precorrin-8X methylmutase CobH/CbiC [PF02570] (13-207)
  IPR036588 Precorrin-8X methylmutase CobH/CbiC superfamily [G3DSA:3.40.50.10230] (1-210)
  IPR036588 Precorrin-8X methylmutase CobH/CbiC superfamily [SSF63965] (4-207)

CATH classification: 3.40.50.10230

Nearest PDB structures (foldseek):
  1f2v-assembly1_A  TM=9.973E-01  e=1.325E-36  Pseudomonas denitrificans (nom. rej.)
  3e7d-assembly1_A  TM=9.791E-01  e=2.041E-29  Brucella abortus
  4au1-assembly1_A  TM=9.757E-01  e=3.219E-28  Rhodobacter capsulatus SB 1003
  5n0g-assembly1_A-2  TM=9.738E-01  e=8.517E-27  Rhodobacter capsulatus SB 1003
  1ou0-assembly1_A  TM=9.039E-01  e=2.044E-15  Thermoplasma acidophilum DSM 1728

Solvent-accessible surface area: 10053 Å² total; per-residue (Å²): 163,152,156,139,128,78,177,73,35,97,27,83,99,102,148,22,19,51,84,14,126,86,110,8,113,29,99,146,10,51,157,91,25,6,9,0,0,0,21,0,2,57,47,47,71,41,43,98,1,10,179,54,1,46,25,7,132,82,0,8,58,34,0,35,59,13,0,128,91,32,14,10,0,1,0,5,7,72,126,0,8,146,29,8,55,139,90,25,22,44,58,66,2,83,19,46,26,18,38,173,23,128,133,0,74,51,39,11,80,155,80,61,55,53,134,22,0,0,4,1,68,40,3,66,171,86,5,74,39,0,0,0,0,0,0,69,12,18,48,0,0,68,18,0,12,81,32,8,136,97,70,20,78,110,6,18,0,0,0,0,2,0,62,14,161,135,16,0,35,86,0,0,54,24,0,36,159,83,15,58,67,7,32,30,0,2,1,106,22,141,81,7,11,18,50,13,0,4,8,0,0,9,0,2,3,88,65,34,91